Protein AF-A0A7J2I2R8-F1 (afdb_monomer)

Sequence (324 aa):
MRDEDKFKMRKISRTQQALIDYATLTRSLEVNERLKLILFVTGAKPVTYIMLKVFPEEPDEAITFERLLKEAGFIFNKSEPKTFEEISVVKGKEVRWDIKGVWIGYDLFHTKEQRQLFRKYISLSDKGKHVLADRLAGKLYDYPKDCVENFIRFNKNPDLIAKKFSYYEYYKFVHDCDRKFPFTQHQPHSLKCRSTIAMNKRYREAVKRFAPDFYRNFTRKRTYKADIVADVINDVMHEDSLTKENRSIWPVKDGQDIIFITLKPVESKFWLISHLVKKCVDRGTVFPARITMQYDFAVIELGKPKSQVGELFHERKFPLQAEK

Nearest PDB structures (foldseek):
  1ufl-assembly1_A  TM=3.064E-01  e=1.358E+00  Thermus thermophilus HB8
  6eri-assembly1_AS  TM=1.675E-01  e=9.196E-01  Spinacia oleracea
  6n8l-assembly1_P  TM=1.872E-01  e=2.508E+00  Saccharomyces cerevisiae S288C

Foldseek 3Di:
DDDPPPPPQDDADPLLLVLLVCLVPDPQFDLLLSLQSLCCSSCLWAKDKHKGFDFPVRNCPVVVNVVSCVSSVKDKDKDDWDWDWAFPAQDQQETEIDTGGTIMMIIIHPDPVLVVLVVVLVVCVVVVVPLVSLCSVCVSRVNDPQQSVLVVVCVVPVLVVQVVDAQLRSVVQQVLQCVQQVSDDGRGPHSPPPSSNVSSVSSLVSCCPSPVVSSCVQQDKDKDWFKKFWADFDFDWDQDPVPRDTDGSHPDHQWTFTFIWTNDDDVNGIDTATDIGRDDDDGQFMWGWIWIDHRPHIDIDTDDTDDGRPNRDYHYDDPDPPPD

pLDDT: mean 91.11, std 11.91, range [31.42, 98.44]

Mean predicted aligned error: 5.67 Å

Secondary structure (DSSP, 8-state):
---------PPPPHHHHHHHHHHHH-SSS-HHHHHHHHHHHTTSSSEEEEEEEE-TT-TTHHHHHHHHHHHTT-EEEEPPPEEEEEEEEEETTEEEEEEEEEEEEEEEESSHHHHHHHHHHHHHHHTT-HHHHHHHHHHHTT--HHHHHHHHHHHH-THHHHHH--HHHHHHHHHHHHHH-TT--S--S-TT-HHHHHHHHHHHHHHHHH-HHHHHHHH--EEEEEEEEEEEE---EEE-TTT--EEES-SS-SSEEEEEEESS-BTTB--EEEEEESS---TTEEEEEEEEEETTEEEEEE----EE-SS-EEEE-PPP----

Solvent-accessible surface area (backbone atoms only — not comparable to full-atom values): 18143 Å² total; per-residue (Å²): 130,85,79,84,76,77,79,73,75,64,87,74,52,74,46,40,47,52,44,42,52,46,44,72,67,48,83,38,40,52,75,67,36,28,51,49,49,45,34,34,70,62,60,73,30,62,36,49,74,37,56,39,47,33,38,80,93,43,74,58,49,63,57,52,52,54,48,40,38,52,70,48,62,44,45,74,49,76,52,79,74,40,78,40,68,44,66,77,46,57,54,91,40,41,37,33,35,41,72,61,36,33,33,35,41,33,44,41,22,75,46,71,65,56,50,49,52,48,55,51,28,51,55,29,43,78,68,70,38,49,70,62,18,50,55,44,46,24,62,55,50,67,48,52,67,70,29,43,54,47,48,55,53,36,74,77,37,56,58,58,48,50,75,74,30,56,51,42,56,45,54,48,49,54,57,50,41,52,71,73,35,66,68,52,95,70,79,69,78,46,96,79,41,62,63,56,54,52,49,28,50,53,40,48,53,50,39,47,70,79,37,46,68,52,39,54,59,41,68,39,78,46,75,46,81,46,47,29,29,35,60,50,69,67,77,65,65,44,67,37,91,86,78,69,43,75,38,68,52,58,95,60,73,68,29,41,39,30,31,27,35,39,53,56,63,59,95,88,34,57,48,80,42,72,47,79,38,70,58,91,76,61,62,19,34,26,25,46,29,43,39,36,37,38,61,93,50,62,51,76,48,75,54,69,76,75,50,69,40,62,86,64,41,77,48,70,64,72,78,76,75,74,83,126

Structure (mmCIF, N/CA/C/O backbone):
data_AF-A0A7J2I2R8-F1
#
_entry.id   AF-A0A7J2I2R8-F1
#
loop_
_atom_site.group_PDB
_atom_site.id
_atom_site.type_symbol
_atom_site.label_atom_id
_atom_site.label_alt_id
_atom_site.label_comp_id
_atom_site.label_asym_id
_atom_site.label_entity_id
_atom_site.label_seq_id
_atom_site.pdbx_PDB_ins_code
_atom_site.Cartn_x
_atom_site.Cartn_y
_atom_site.Cartn_z
_atom_site.occupancy
_atom_site.B_iso_or_equiv
_atom_site.auth_seq_id
_atom_site.auth_comp_id
_atom_site.auth_asym_id
_atom_site.auth_atom_id
_atom_site.pdbx_PDB_model_num
ATOM 1 N N . MET A 1 1 ? 9.143 -18.436 31.403 1.00 35.88 1 MET A N 1
ATOM 2 C CA . MET A 1 1 ? 8.498 -17.233 30.829 1.00 35.88 1 MET A CA 1
ATOM 3 C C . MET A 1 1 ? 7.626 -17.737 29.682 1.00 35.88 1 MET A C 1
ATOM 5 O O . MET A 1 1 ? 8.214 -18.183 28.712 1.00 35.88 1 MET A O 1
ATOM 9 N N . ARG A 1 2 ? 6.300 -17.954 29.779 1.00 34.25 2 ARG A N 1
ATOM 10 C CA . ARG A 1 2 ? 5.209 -17.094 30.309 1.00 34.25 2 ARG A CA 1
ATOM 11 C C . ARG A 1 2 ? 5.379 -15.675 29.744 1.00 34.25 2 ARG A C 1
ATOM 13 O O . ARG A 1 2 ? 6.361 -15.057 30.126 1.00 34.25 2 ARG A O 1
ATOM 20 N N . ASP A 1 3 ? 4.632 -15.183 28.757 1.00 31.42 3 ASP A N 1
ATOM 21 C CA . ASP A 1 3 ? 3.238 -15.429 28.374 1.00 31.42 3 ASP A CA 1
ATOM 22 C C . ASP A 1 3 ? 3.077 -15.799 26.889 1.00 31.42 3 ASP A C 1
ATOM 24 O O . ASP A 1 3 ? 3.445 -15.046 25.988 1.00 31.42 3 ASP A O 1
ATOM 28 N N . GLU A 1 4 ? 2.466 -16.954 26.619 1.00 33.22 4 GLU A N 1
ATOM 29 C CA . GLU A 1 4 ? 1.687 -17.096 25.393 1.00 33.22 4 GLU A CA 1
ATOM 30 C C . GLU A 1 4 ? 0.448 -16.227 25.583 1.00 33.22 4 GLU A C 1
ATOM 32 O O . GLU A 1 4 ? -0.546 -16.662 26.172 1.00 33.22 4 GLU A O 1
ATOM 37 N N . ASP A 1 5 ? 0.532 -14.977 25.131 1.00 38.69 5 ASP A N 1
ATOM 38 C CA . ASP A 1 5 ? -0.628 -14.116 24.975 1.00 38.69 5 ASP A CA 1
ATOM 39 C C . ASP A 1 5 ? -1.662 -14.880 24.150 1.00 38.69 5 ASP A C 1
ATOM 41 O O . ASP A 1 5 ? -1.601 -14.963 22.918 1.00 38.69 5 ASP A O 1
ATOM 45 N N . LYS A 1 6 ? -2.642 -15.463 24.847 1.00 40.03 6 LYS A N 1
ATOM 46 C CA . LYS A 1 6 ? -3.919 -15.838 24.262 1.00 40.03 6 LYS A CA 1
ATOM 47 C C . LYS A 1 6 ? -4.488 -14.543 23.715 1.00 40.03 6 LYS A C 1
ATOM 49 O O . LYS A 1 6 ? -5.169 -13.813 24.432 1.00 40.03 6 LYS A O 1
ATOM 54 N N . PHE A 1 7 ? -4.202 -14.259 22.448 1.00 47.66 7 PHE A N 1
ATOM 55 C CA . PHE A 1 7 ? -4.871 -13.233 21.673 1.00 47.66 7 PHE A CA 1
ATOM 56 C C . PHE A 1 7 ? -6.355 -13.607 21.633 1.00 47.66 7 PHE A C 1
ATOM 58 O O . PHE A 1 7 ? -6.835 -14.305 20.738 1.00 47.66 7 PHE A O 1
ATOM 65 N N . LYS A 1 8 ? -7.089 -13.214 22.678 1.00 52.78 8 LYS A N 1
ATOM 66 C CA . LYS A 1 8 ? -8.537 -1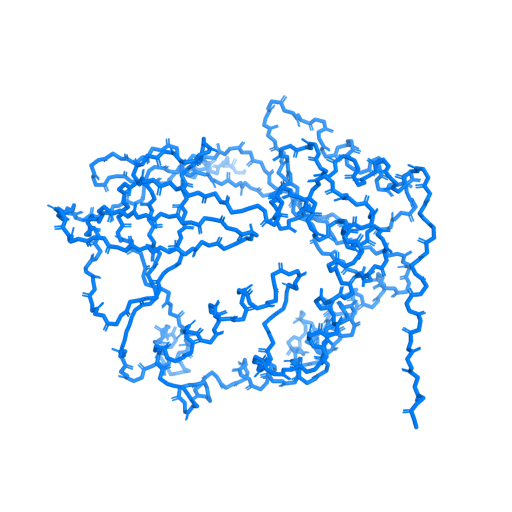3.327 22.749 1.00 52.78 8 LYS A CA 1
ATOM 67 C C . LYS A 1 8 ? -9.074 -12.272 21.797 1.00 52.78 8 LYS A C 1
ATOM 69 O O . LYS A 1 8 ? -9.330 -11.138 22.188 1.00 52.78 8 LYS A O 1
ATOM 74 N N . MET A 1 9 ? -9.196 -12.659 20.529 1.00 64.12 9 MET A N 1
ATOM 75 C CA . MET A 1 9 ? -9.898 -11.878 19.518 1.00 64.12 9 MET A CA 1
ATOM 76 C C . MET A 1 9 ? -11.272 -11.499 20.070 1.00 64.12 9 MET A C 1
ATOM 78 O O . MET A 1 9 ? -12.089 -12.379 20.368 1.00 64.12 9 MET A O 1
ATOM 82 N N . ARG A 1 10 ? -11.482 -10.193 20.259 1.00 68.88 10 ARG A N 1
ATOM 83 C CA . ARG A 1 10 ? -12.730 -9.637 20.784 1.00 68.88 10 ARG A CA 1
ATOM 84 C C . ARG A 1 10 ? -13.880 -10.010 19.849 1.00 68.88 10 ARG A C 1
ATOM 86 O O . ARG A 1 10 ? -13.692 -10.121 18.640 1.00 68.88 10 ARG A O 1
ATOM 93 N N . LYS A 1 11 ? -15.075 -10.221 20.404 1.00 83.00 11 LYS A N 1
ATOM 94 C CA . LYS A 1 11 ? -16.289 -10.224 19.579 1.00 83.00 11 LYS A CA 1
ATOM 95 C C . LYS A 1 11 ? -16.461 -8.812 19.018 1.00 83.00 11 LYS A C 1
ATOM 97 O O . LYS A 1 11 ? -16.318 -7.854 19.775 1.00 83.00 11 LYS A O 1
ATOM 102 N N . ILE A 1 12 ? -16.738 -8.706 17.725 1.00 91.00 12 ILE A N 1
ATOM 103 C CA . ILE A 1 12 ? -17.059 -7.432 17.080 1.00 91.00 12 ILE A CA 1
ATOM 104 C C . ILE A 1 12 ? -18.572 -7.211 17.094 1.00 91.00 12 ILE A C 1
ATOM 106 O O . ILE A 1 12 ? -19.344 -8.175 17.110 1.00 91.00 12 ILE A O 1
ATOM 110 N N . SER A 1 13 ? -18.998 -5.952 17.146 1.00 93.75 13 SER A N 1
ATOM 111 C CA . SER A 1 13 ? -20.415 -5.587 17.081 1.00 93.75 13 SER A CA 1
ATOM 112 C C . SER A 1 13 ? -20.980 -5.796 15.671 1.00 93.75 13 SER A C 1
ATOM 114 O O . SER A 1 13 ? -20.245 -5.924 14.692 1.00 93.75 13 SER A O 1
ATOM 116 N N . ARG A 1 14 ? -22.311 -5.761 15.544 1.00 94.62 14 ARG A N 1
ATOM 117 C CA . ARG A 1 14 ? -22.978 -5.778 14.233 1.00 94.62 14 ARG A CA 1
ATOM 118 C C . ARG A 1 14 ? -22.582 -4.576 13.364 1.00 94.62 14 ARG A C 1
ATOM 120 O O . ARG A 1 14 ? -22.399 -4.740 12.166 1.00 94.62 14 ARG A O 1
ATOM 127 N N . THR A 1 15 ? -22.411 -3.394 13.960 1.00 95.75 15 THR A N 1
ATOM 128 C CA . THR A 1 15 ? -21.977 -2.181 13.240 1.00 95.75 15 THR A CA 1
ATOM 129 C C . THR A 1 15 ? -20.523 -2.275 12.776 1.00 95.75 15 THR A C 1
ATOM 131 O O . THR A 1 15 ? -20.197 -1.854 11.672 1.00 95.75 15 THR A O 1
ATOM 134 N N . GLN A 1 16 ? -19.654 -2.915 13.561 1.00 96.56 16 GLN A N 1
ATOM 135 C CA . GLN A 1 16 ? -18.283 -3.222 13.148 1.00 96.56 16 GLN A CA 1
ATOM 136 C C . GLN A 1 16 ? -18.243 -4.249 12.011 1.00 96.56 16 GLN A C 1
ATOM 138 O O . GLN A 1 16 ? -17.472 -4.078 11.070 1.00 96.56 16 GLN A O 1
ATOM 143 N N . GLN A 1 17 ? -19.093 -5.281 12.055 1.00 96.69 17 GLN A N 1
ATOM 144 C CA . GLN A 1 17 ? -19.213 -6.225 10.942 1.00 96.69 17 GLN A CA 1
ATOM 145 C C . GLN A 1 17 ? -19.688 -5.522 9.663 1.00 96.69 17 GLN A C 1
ATOM 147 O O . GLN A 1 17 ? -19.076 -5.721 8.623 1.00 96.69 17 GLN A O 1
ATOM 152 N N . ALA A 1 18 ? -20.677 -4.626 9.744 1.00 97.38 18 ALA A N 1
ATOM 153 C CA . ALA A 1 18 ? -21.146 -3.862 8.584 1.00 97.38 18 ALA A CA 1
ATOM 154 C C . ALA A 1 18 ? -20.031 -3.027 7.922 1.00 97.38 18 ALA A C 1
ATOM 156 O O . ALA A 1 18 ? -19.976 -2.920 6.699 1.00 97.38 18 ALA A O 1
ATOM 157 N N . LEU A 1 19 ? -19.104 -2.473 8.712 1.00 97.56 19 LEU A N 1
ATOM 158 C CA . LEU A 1 19 ? -17.940 -1.754 8.189 1.00 97.56 19 LEU A CA 1
ATOM 159 C C . LEU A 1 19 ? -16.919 -2.689 7.513 1.00 97.56 19 LEU A C 1
ATOM 161 O O . LEU A 1 19 ? -16.311 -2.310 6.511 1.00 97.56 19 LEU A O 1
ATOM 165 N N . ILE A 1 20 ? -16.736 -3.911 8.029 1.00 97.44 20 ILE A N 1
ATOM 166 C CA . ILE A 1 20 ? -15.939 -4.948 7.353 1.00 97.44 20 ILE A CA 1
ATOM 167 C C . ILE A 1 20 ? -16.605 -5.345 6.035 1.00 97.44 20 ILE A C 1
ATOM 169 O O . ILE A 1 20 ? -15.928 -5.381 5.010 1.00 97.44 20 ILE A O 1
ATOM 173 N N . ASP A 1 21 ? -17.915 -5.582 6.038 1.00 97.00 21 ASP A N 1
ATOM 174 C CA . ASP A 1 21 ? -18.668 -5.969 4.845 1.00 97.00 21 ASP A CA 1
ATOM 175 C C . ASP A 1 21 ? -18.558 -4.877 3.771 1.00 97.00 21 ASP A C 1
ATOM 177 O O . ASP A 1 21 ? -18.177 -5.169 2.634 1.00 97.00 21 ASP A O 1
ATOM 181 N N . TYR A 1 22 ? -18.742 -3.607 4.156 1.00 97.19 22 TYR A N 1
ATOM 182 C CA . TYR A 1 22 ? -18.466 -2.451 3.299 1.00 97.19 22 TYR A CA 1
ATOM 183 C C . TYR A 1 22 ? -17.057 -2.516 2.699 1.00 97.19 22 TYR A C 1
ATOM 185 O O . TYR A 1 22 ? -16.913 -2.444 1.480 1.00 97.19 22 TYR A O 1
ATOM 193 N N . ALA A 1 23 ? -16.023 -2.738 3.520 1.00 96.81 23 ALA A N 1
ATOM 194 C CA . ALA A 1 23 ? -14.641 -2.821 3.049 1.00 96.81 23 ALA A CA 1
ATOM 195 C C . ALA A 1 23 ? -14.433 -3.936 2.010 1.00 96.81 23 ALA A C 1
ATOM 197 O O . ALA A 1 23 ? -13.649 -3.800 1.067 1.00 96.81 23 ALA A O 1
ATOM 198 N N . THR A 1 24 ? -15.136 -5.058 2.160 1.00 94.25 24 THR A N 1
ATOM 199 C CA . THR A 1 24 ? -15.036 -6.178 1.217 1.00 94.25 24 THR A CA 1
ATOM 200 C C . THR A 1 24 ? -15.768 -5.945 -0.103 1.00 94.25 24 THR A C 1
ATOM 202 O O . THR A 1 24 ? -15.372 -6.537 -1.106 1.00 94.25 24 THR A O 1
ATOM 205 N N . LEU A 1 25 ? -16.764 -5.057 -0.139 1.00 93.19 25 LEU A N 1
ATOM 206 C CA . LEU A 1 25 ? -17.631 -4.854 -1.303 1.00 93.19 25 LEU A CA 1
ATOM 207 C C . LEU A 1 25 ? -17.307 -3.587 -2.097 1.00 93.19 25 LEU A C 1
ATOM 209 O O . LEU A 1 25 ? -17.346 -3.621 -3.324 1.00 93.19 25 LEU A O 1
ATOM 213 N N . THR A 1 26 ? -16.950 -2.492 -1.426 1.00 94.50 26 THR A N 1
ATOM 214 C CA . THR A 1 26 ? -16.715 -1.202 -2.091 1.00 94.50 26 THR A CA 1
ATOM 215 C C . THR A 1 26 ? -15.559 -1.267 -3.090 1.00 94.50 26 THR A C 1
ATOM 217 O O . THR A 1 26 ? -14.552 -1.913 -2.818 1.00 94.50 26 THR A O 1
ATOM 220 N N . ARG A 1 27 ? -15.640 -0.568 -4.229 1.00 93.00 27 ARG A N 1
ATOM 221 C CA . ARG A 1 27 ? -14.494 -0.350 -5.140 1.00 93.00 27 ARG A CA 1
ATOM 222 C C . ARG A 1 27 ? -13.580 0.804 -4.703 1.00 93.00 27 ARG A C 1
ATOM 224 O O . ARG A 1 27 ? -12.479 0.943 -5.227 1.00 93.00 27 ARG A O 1
ATOM 231 N N . SER A 1 28 ? -14.012 1.576 -3.715 1.00 95.62 28 SER A N 1
ATOM 232 C CA . SER A 1 28 ? -13.380 2.797 -3.206 1.00 95.62 28 SER A CA 1
ATOM 233 C C . SER A 1 28 ? -12.169 2.544 -2.316 1.00 95.62 28 SER A C 1
ATOM 235 O O . SER A 1 28 ? -11.389 3.452 -2.037 1.00 95.62 28 SER A O 1
ATOM 237 N N . LEU A 1 29 ? -11.984 1.299 -1.875 1.00 96.00 29 LEU A N 1
ATOM 238 C CA . LEU A 1 29 ? -10.804 0.861 -1.140 1.00 96.00 29 LEU A CA 1
ATOM 239 C C . LEU A 1 29 ? -9.968 -0.076 -2.010 1.00 96.00 29 LEU A C 1
ATOM 241 O O . LEU A 1 29 ? -10.427 -1.139 -2.446 1.00 96.00 29 LEU A O 1
ATOM 245 N N . GLU A 1 30 ? -8.707 0.292 -2.216 1.00 92.50 30 GLU A N 1
ATOM 246 C CA . GLU A 1 30 ? -7.713 -0.621 -2.779 1.00 92.50 30 GLU A CA 1
ATOM 247 C C . GLU A 1 30 ? -7.425 -1.769 -1.804 1.00 92.50 30 GLU A C 1
ATOM 249 O O . GLU A 1 30 ? -7.699 -1.682 -0.606 1.00 92.50 30 GLU A O 1
ATOM 254 N N . VAL A 1 31 ? -6.865 -2.868 -2.313 1.00 92.81 31 VAL A N 1
ATOM 255 C CA . VAL A 1 31 ? -6.678 -4.119 -1.554 1.00 92.81 31 VAL A CA 1
ATOM 256 C C . VAL A 1 31 ? -5.976 -3.894 -0.207 1.00 92.81 31 VAL A C 1
ATOM 258 O O . VAL A 1 31 ? -6.425 -4.418 0.816 1.00 92.81 31 VAL A O 1
ATOM 261 N N . ASN A 1 32 ? -4.922 -3.075 -0.182 1.00 93.62 32 ASN A N 1
ATOM 262 C CA . ASN A 1 32 ? -4.186 -2.745 1.039 1.00 93.62 32 ASN A CA 1
ATOM 263 C C . ASN A 1 32 ? -5.032 -1.940 2.043 1.00 93.62 32 ASN A C 1
ATOM 265 O O . ASN A 1 32 ? -5.014 -2.213 3.242 1.00 93.62 32 ASN A O 1
ATOM 269 N N . GLU A 1 33 ? -5.843 -0.996 1.562 1.00 96.44 33 GLU A N 1
ATOM 270 C CA . GLU A 1 33 ? -6.730 -0.183 2.403 1.00 96.44 33 GLU A CA 1
ATOM 271 C C . GLU A 1 33 ? -7.850 -1.031 3.024 1.00 96.44 33 GLU A C 1
ATOM 273 O O . GLU A 1 33 ? -8.162 -0.881 4.208 1.00 96.44 33 GLU A O 1
ATOM 278 N N . ARG A 1 34 ? -8.377 -2.017 2.284 1.00 97.50 34 ARG A N 1
ATOM 279 C CA . ARG A 1 34 ? -9.314 -3.017 2.829 1.00 97.50 34 ARG A CA 1
ATOM 280 C C . ARG A 1 34 ? -8.678 -3.821 3.955 1.00 97.50 34 ARG A C 1
ATOM 282 O O . ARG A 1 34 ? -9.272 -3.961 5.022 1.00 97.50 34 ARG A O 1
ATOM 289 N N . LEU A 1 35 ? -7.460 -4.325 3.734 1.00 97.44 35 LEU A N 1
ATOM 290 C CA . LEU A 1 35 ? -6.712 -5.075 4.742 1.00 97.44 35 LEU A CA 1
ATOM 291 C C . LEU A 1 35 ? -6.500 -4.230 6.006 1.00 97.44 35 LEU A C 1
ATOM 293 O O . LEU A 1 35 ? -6.808 -4.693 7.104 1.00 97.44 35 LEU A O 1
ATOM 297 N N . LYS A 1 36 ? -6.016 -2.990 5.861 1.00 97.25 36 LYS A N 1
ATOM 298 C CA . LYS A 1 36 ? -5.813 -2.058 6.980 1.00 97.25 36 LYS A CA 1
ATOM 299 C C . LYS A 1 36 ? -7.101 -1.825 7.765 1.00 97.25 36 LYS A C 1
ATOM 301 O O . LYS A 1 36 ? -7.073 -1.904 8.993 1.00 97.25 36 LYS A O 1
ATOM 306 N N . LEU A 1 37 ? -8.216 -1.577 7.075 1.00 97.94 37 LEU A N 1
ATOM 307 C CA . LEU A 1 37 ? -9.504 -1.320 7.712 1.00 97.94 37 LEU A CA 1
ATOM 308 C C . LEU A 1 37 ? -10.005 -2.549 8.475 1.00 97.94 37 LEU A C 1
ATOM 310 O O . LEU A 1 37 ? -10.366 -2.427 9.639 1.00 97.94 37 LEU A O 1
ATOM 314 N N . ILE A 1 38 ? -9.947 -3.744 7.880 1.00 97.50 38 ILE A N 1
ATOM 315 C CA . ILE A 1 38 ? -10.322 -4.995 8.560 1.00 97.50 38 ILE A CA 1
ATOM 316 C C . ILE A 1 38 ? -9.461 -5.200 9.819 1.00 97.50 38 ILE A C 1
ATOM 318 O O . ILE A 1 38 ? -9.980 -5.463 10.906 1.00 97.50 38 ILE A O 1
ATOM 322 N N . LEU A 1 39 ? -8.138 -5.048 9.709 1.00 96.81 39 LEU A N 1
ATOM 323 C CA . LEU A 1 39 ? -7.233 -5.196 10.854 1.00 96.81 39 LEU A CA 1
ATOM 324 C C . LEU A 1 39 ? -7.516 -4.179 11.963 1.00 96.81 39 LEU A C 1
ATOM 326 O O . LEU A 1 39 ? -7.452 -4.537 13.139 1.00 96.81 39 LEU A O 1
ATOM 330 N N . PHE A 1 40 ? -7.846 -2.942 11.597 1.00 96.94 40 PHE A N 1
ATOM 331 C CA . PHE A 1 40 ? -8.266 -1.917 12.543 1.00 96.94 40 PHE A CA 1
ATOM 332 C C . PHE A 1 40 ? -9.592 -2.275 13.220 1.00 96.94 40 PHE A C 1
ATOM 334 O O . PHE A 1 40 ? -9.646 -2.368 14.438 1.00 96.94 40 PHE A O 1
ATOM 341 N N . VAL A 1 41 ? -10.649 -2.579 12.464 1.00 97.06 41 VAL A N 1
ATOM 342 C CA . VAL A 1 41 ? -11.984 -2.866 13.024 1.00 97.06 41 VAL A CA 1
ATOM 343 C C . VAL A 1 41 ? -11.960 -4.043 14.003 1.00 97.06 41 VAL A C 1
ATOM 345 O O . VAL A 1 41 ? -12.615 -4.009 15.043 1.00 97.06 41 VAL A O 1
ATOM 348 N N . THR A 1 42 ? -11.158 -5.068 13.710 1.00 94.81 42 THR A N 1
ATOM 349 C CA . THR A 1 42 ? -10.973 -6.241 14.585 1.00 94.81 42 THR A CA 1
ATOM 350 C C . THR A 1 42 ? -10.135 -5.966 15.841 1.00 94.81 42 THR A C 1
ATOM 352 O O . THR A 1 42 ? -10.028 -6.833 16.713 1.00 94.81 42 THR A O 1
ATOM 355 N N . GLY A 1 43 ? -9.518 -4.785 15.947 1.00 93.62 43 GLY A N 1
ATOM 356 C CA . GLY A 1 43 ? -8.582 -4.420 17.009 1.00 93.62 43 GLY A CA 1
ATOM 357 C C . GLY A 1 43 ? -7.230 -5.127 16.910 1.00 93.62 43 GLY A C 1
ATOM 358 O O . GLY A 1 43 ? -6.438 -5.060 17.850 1.00 93.62 43 GLY A O 1
ATOM 359 N N . ALA A 1 44 ? -6.950 -5.826 15.804 1.00 93.38 44 ALA A N 1
ATOM 360 C CA . ALA A 1 44 ? -5.640 -6.420 15.575 1.00 93.38 44 ALA A CA 1
ATOM 361 C C . ALA A 1 44 ? -4.574 -5.329 15.395 1.00 93.38 44 ALA A C 1
ATOM 363 O O . ALA A 1 44 ? -3.481 -5.464 15.943 1.00 93.38 44 ALA A O 1
ATOM 364 N N . LYS A 1 45 ? -4.907 -4.247 14.679 1.00 92.31 45 LYS A N 1
ATOM 365 C CA . LYS A 1 45 ? -4.082 -3.040 14.534 1.00 92.31 45 LYS A CA 1
ATOM 366 C C . LYS A 1 45 ? -4.750 -1.885 15.300 1.00 92.31 45 LYS A C 1
ATOM 368 O O . LYS A 1 45 ? -5.917 -1.616 15.045 1.00 92.31 45 LYS A O 1
ATOM 373 N N . PRO A 1 46 ? -4.058 -1.186 16.216 1.00 92.12 46 PRO A N 1
ATOM 374 C CA . PRO A 1 46 ? -4.713 -0.228 17.116 1.00 92.12 46 PRO A CA 1
ATOM 375 C C . PRO A 1 46 ? -5.097 1.112 16.475 1.00 92.12 46 PRO A C 1
ATOM 377 O O . PRO A 1 46 ? -6.030 1.763 16.935 1.00 92.12 46 PRO A O 1
ATOM 380 N N . VAL A 1 47 ? -4.343 1.554 15.471 1.00 94.88 47 VAL A N 1
ATOM 381 C CA . VAL A 1 47 ? -4.529 2.813 14.735 1.00 94.88 47 VAL A CA 1
ATOM 382 C C . VAL A 1 47 ? -4.148 2.543 13.291 1.00 94.88 47 VAL A C 1
ATOM 384 O O . VAL A 1 47 ? -3.235 1.755 13.032 1.00 94.88 47 VAL A O 1
ATOM 387 N N . THR A 1 48 ? -4.820 3.176 12.337 1.00 96.25 48 THR A N 1
ATOM 388 C CA . THR A 1 48 ? -4.434 3.087 10.928 1.00 96.25 48 THR 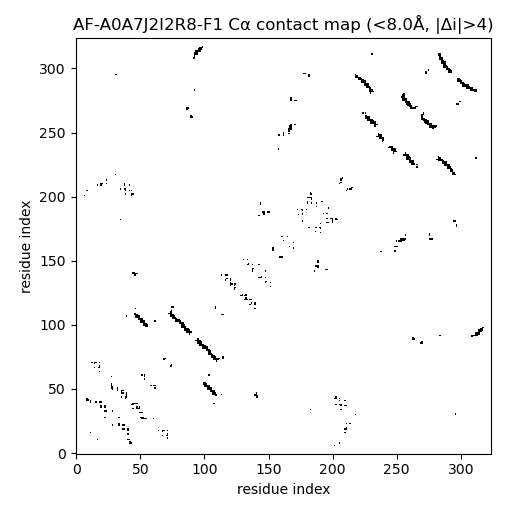A CA 1
ATOM 389 C C . THR A 1 48 ? -4.798 4.354 10.173 1.00 96.25 48 THR A C 1
ATOM 391 O O . THR A 1 48 ? -5.649 5.117 10.614 1.00 96.25 48 THR A O 1
ATOM 394 N N . TYR A 1 49 ? -4.168 4.539 9.021 1.00 96.50 49 TYR A N 1
ATOM 395 C CA . TYR A 1 49 ? -4.575 5.508 8.015 1.00 96.50 49 TYR A CA 1
ATOM 396 C C . TYR A 1 49 ? -5.253 4.763 6.864 1.00 96.50 49 TYR A C 1
ATOM 398 O O . TYR A 1 49 ? -4.720 3.734 6.433 1.00 96.50 49 TYR A O 1
ATOM 406 N N . ILE A 1 50 ? -6.410 5.252 6.417 1.00 97.75 50 ILE A N 1
ATOM 407 C CA . ILE A 1 50 ? -7.175 4.717 5.285 1.00 97.75 50 ILE A CA 1
ATOM 408 C C . ILE A 1 50 ? -7.270 5.764 4.180 1.00 97.75 50 ILE A C 1
ATOM 410 O O . ILE A 1 50 ? -7.665 6.898 4.443 1.00 97.75 50 ILE A O 1
ATOM 414 N N . MET A 1 51 ? -6.965 5.371 2.944 1.00 97.38 51 MET A N 1
ATOM 415 C CA . MET A 1 51 ? -7.268 6.169 1.751 1.00 97.38 51 MET A CA 1
ATOM 416 C C . MET A 1 51 ? -8.550 5.667 1.092 1.00 97.38 51 MET A C 1
ATOM 418 O O . MET A 1 51 ? -8.595 4.542 0.597 1.00 97.38 51 MET A O 1
ATOM 422 N N . LEU A 1 52 ? -9.577 6.513 1.061 1.00 97.88 52 LEU A N 1
ATOM 423 C CA . LEU A 1 52 ? -10.834 6.241 0.370 1.00 97.88 52 LEU A CA 1
ATOM 424 C C . LEU A 1 52 ? -10.851 6.974 -0.973 1.00 97.88 52 LEU A C 1
ATOM 426 O O . LEU A 1 52 ? -10.768 8.199 -0.986 1.00 97.88 52 LEU A O 1
ATOM 430 N N . LYS A 1 53 ? -10.986 6.249 -2.085 1.00 96.94 53 LYS A N 1
ATOM 431 C CA . LYS A 1 53 ? -11.257 6.826 -3.408 1.00 96.94 53 LYS A CA 1
ATOM 432 C C . LYS A 1 53 ? -12.734 7.194 -3.513 1.00 96.94 53 LYS A C 1
ATOM 434 O O . LYS A 1 53 ? -13.590 6.371 -3.241 1.00 96.94 53 LYS A O 1
ATOM 439 N N . VAL A 1 54 ? -13.029 8.407 -3.943 1.00 96.62 54 VAL A N 1
ATOM 440 C CA . VAL A 1 54 ? -14.375 8.879 -4.256 1.00 96.62 54 VAL A CA 1
ATOM 441 C C . VAL A 1 54 ? -14.409 9.147 -5.749 1.00 96.62 54 VAL A C 1
ATOM 443 O O . VAL A 1 54 ? -13.710 10.032 -6.258 1.00 96.62 54 VAL A O 1
ATOM 446 N N . PHE A 1 55 ? -15.189 8.330 -6.443 1.00 95.06 55 PHE A N 1
ATOM 447 C CA . PHE A 1 55 ? -15.406 8.455 -7.874 1.00 95.06 55 PHE A CA 1
ATOM 448 C C . PHE A 1 55 ? -16.544 9.451 -8.140 1.00 95.06 55 PHE A C 1
ATOM 450 O O . PHE A 1 55 ? -17.487 9.506 -7.347 1.00 95.06 55 PHE A O 1
ATOM 457 N N . PRO A 1 56 ? -16.504 10.220 -9.242 1.00 93.25 56 PRO A N 1
ATOM 458 C CA . PRO A 1 56 ? -17.582 11.142 -9.602 1.00 93.25 56 PRO A CA 1
ATOM 459 C C . PRO A 1 56 ? -18.959 10.475 -9.706 1.00 93.25 56 PRO A C 1
ATOM 461 O O . PRO A 1 56 ? -19.967 11.125 -9.446 1.00 93.25 56 PRO A O 1
ATOM 464 N N . GLU A 1 57 ? -19.013 9.187 -10.059 1.00 93.56 57 GLU A N 1
ATOM 465 C CA . GLU A 1 57 ? -20.266 8.435 -10.183 1.00 93.56 57 GLU A CA 1
ATOM 466 C C . GLU A 1 57 ? -20.835 7.967 -8.829 1.00 93.56 57 GLU A C 1
ATOM 468 O O . GLU A 1 57 ? -21.975 7.515 -8.770 1.00 93.56 57 GLU A O 1
ATOM 473 N N . GLU A 1 58 ? -20.062 8.071 -7.743 1.00 92.25 58 GLU A N 1
ATOM 474 C CA . GLU A 1 58 ? -20.436 7.652 -6.383 1.00 92.25 58 GLU A CA 1
ATOM 475 C C . GLU A 1 58 ? -20.087 8.758 -5.360 1.00 92.25 58 GLU A C 1
ATOM 477 O O . GLU A 1 58 ? -19.262 8.554 -4.462 1.00 92.25 58 GLU A O 1
ATOM 482 N N . PRO A 1 59 ? -20.690 9.958 -5.469 1.00 89.44 59 PRO A N 1
ATOM 483 C CA . PRO A 1 59 ? -20.309 11.112 -4.647 1.00 89.44 59 PRO A CA 1
ATOM 484 C C . PRO A 1 59 ? -20.590 10.911 -3.147 1.00 89.44 59 PRO A C 1
ATOM 486 O O . PRO A 1 59 ? -19.901 11.487 -2.302 1.00 89.44 59 PRO A O 1
ATOM 489 N N . ASP A 1 60 ? -21.556 10.055 -2.807 1.00 94.12 60 ASP A N 1
ATOM 490 C CA . ASP A 1 60 ? -21.977 9.782 -1.428 1.00 94.12 60 ASP A CA 1
ATOM 491 C C . ASP A 1 60 ? -21.089 8.761 -0.701 1.00 94.12 60 ASP A C 1
ATOM 493 O O . ASP A 1 60 ? -21.326 8.437 0.470 1.00 94.12 60 ASP A O 1
ATOM 497 N N . GLU A 1 61 ? -20.048 8.247 -1.357 1.00 95.69 61 GLU A N 1
ATOM 498 C CA . GLU A 1 61 ? -19.196 7.201 -0.795 1.00 95.69 61 GLU A CA 1
ATOM 499 C C . GLU A 1 61 ? -18.518 7.644 0.510 1.00 95.69 61 GLU A C 1
ATOM 501 O O . GLU A 1 61 ? -18.513 6.921 1.510 1.00 95.69 61 GLU A O 1
ATOM 506 N N . ALA A 1 62 ? -18.008 8.878 0.541 1.00 96.50 62 ALA A N 1
ATOM 507 C CA . ALA A 1 62 ? -17.400 9.445 1.740 1.00 96.50 62 ALA A CA 1
ATOM 508 C C . ALA A 1 62 ? -18.407 9.562 2.894 1.00 96.50 62 ALA A C 1
ATOM 510 O O . ALA A 1 62 ? -18.078 9.259 4.041 1.00 96.50 62 ALA A O 1
ATOM 511 N N . ILE A 1 63 ? -19.650 9.953 2.593 1.00 97.06 63 ILE A N 1
ATOM 512 C CA . ILE A 1 63 ? -20.724 10.085 3.587 1.00 97.06 63 ILE A CA 1
ATOM 513 C C . ILE A 1 63 ? -21.073 8.709 4.158 1.00 97.06 63 ILE A C 1
ATOM 515 O O . ILE A 1 63 ? -21.175 8.549 5.378 1.00 97.06 63 ILE A O 1
ATOM 519 N N . THR A 1 64 ? -21.203 7.705 3.290 1.00 97.50 64 THR A N 1
ATOM 520 C CA . THR A 1 64 ? -21.488 6.322 3.684 1.00 97.50 64 THR A CA 1
ATOM 521 C C . THR A 1 64 ? -20.388 5.769 4.583 1.00 97.50 64 THR A C 1
ATOM 523 O O . THR A 1 64 ? -20.683 5.233 5.656 1.00 97.50 64 THR A O 1
ATOM 526 N N . PHE A 1 65 ? -19.123 5.959 4.203 1.00 98.19 65 PHE A N 1
ATOM 527 C CA . PHE A 1 65 ? -17.980 5.518 4.996 1.00 98.19 65 PHE A CA 1
ATOM 528 C C . PHE A 1 65 ? -17.925 6.199 6.369 1.00 98.19 65 PHE A C 1
ATOM 530 O O . PHE A 1 65 ? -17.802 5.532 7.398 1.00 98.19 65 PHE A O 1
ATOM 537 N N . GLU A 1 66 ? -18.079 7.525 6.409 1.00 98.38 66 GLU A N 1
ATOM 538 C CA . GLU A 1 66 ? -18.071 8.302 7.651 1.00 98.38 66 GLU A CA 1
ATOM 539 C C . GLU A 1 66 ? -19.226 7.925 8.585 1.00 98.38 66 GLU A C 1
ATOM 541 O O . GLU A 1 66 ? -19.040 7.877 9.805 1.00 98.38 66 GLU A O 1
ATOM 546 N N . ARG A 1 67 ? -20.413 7.632 8.038 1.00 98.38 67 ARG A N 1
ATOM 547 C CA . ARG A 1 67 ? -21.554 7.137 8.816 1.00 98.38 67 ARG A CA 1
ATOM 548 C C . ARG A 1 67 ? -21.232 5.789 9.458 1.00 98.38 67 ARG A C 1
ATOM 550 O O . ARG A 1 67 ? -21.387 5.660 10.670 1.00 98.38 67 ARG A O 1
ATOM 557 N N . LEU A 1 68 ? -20.726 4.826 8.684 1.00 98.31 68 LEU A N 1
ATOM 558 C CA . LEU A 1 68 ? -20.370 3.498 9.197 1.00 98.31 68 LEU A CA 1
ATOM 559 C C . LEU A 1 68 ? -19.282 3.572 10.280 1.00 98.31 68 LEU A C 1
ATOM 561 O O . LEU A 1 68 ? -19.367 2.872 11.289 1.00 98.31 68 LEU A O 1
ATOM 565 N N . LEU A 1 69 ? -18.288 4.456 10.124 1.00 98.31 69 LEU A N 1
ATOM 566 C CA . LEU A 1 69 ? -17.274 4.703 11.157 1.00 98.31 69 LEU A CA 1
ATOM 567 C C . LEU A 1 69 ? -17.894 5.226 12.462 1.00 98.31 69 LEU A C 1
ATOM 569 O O . LEU A 1 69 ? -17.550 4.733 13.540 1.00 98.31 69 LEU A O 1
ATOM 573 N N . LYS A 1 70 ? -18.818 6.195 12.375 1.00 98.25 70 LYS A N 1
ATOM 574 C CA . LYS A 1 70 ? -19.520 6.764 13.541 1.00 98.25 70 LYS A CA 1
ATOM 575 C C . LYS A 1 70 ? -20.407 5.726 14.229 1.00 98.25 70 LYS A C 1
ATOM 577 O O . LYS A 1 70 ? -20.345 5.597 15.448 1.00 98.25 70 LYS A O 1
ATOM 582 N N . GLU A 1 71 ? -21.182 4.956 13.468 1.00 97.75 71 GLU A N 1
ATOM 583 C CA . GLU A 1 71 ? -22.047 3.881 13.981 1.00 97.75 71 GLU A CA 1
ATOM 584 C C . GLU A 1 71 ? -21.250 2.743 14.640 1.00 97.75 71 GLU A C 1
ATOM 586 O O . GLU A 1 71 ? -21.699 2.125 15.609 1.00 97.75 71 GLU A O 1
ATOM 591 N N . ALA A 1 72 ? -20.041 2.469 14.146 1.00 96.81 72 ALA A N 1
ATOM 592 C CA . ALA A 1 72 ? -19.106 1.530 14.762 1.00 96.81 72 ALA A CA 1
ATOM 593 C C . ALA A 1 72 ? -18.364 2.110 15.986 1.00 96.81 72 ALA A C 1
ATOM 595 O O . ALA A 1 72 ? -17.617 1.385 16.647 1.00 96.81 72 ALA A O 1
ATOM 596 N N . GLY A 1 73 ? -18.581 3.390 16.312 1.00 96.38 73 GLY A N 1
ATOM 597 C CA . GLY A 1 73 ? -18.003 4.068 17.472 1.00 96.38 73 GLY A CA 1
ATOM 598 C C . GLY A 1 73 ? -16.536 4.469 17.307 1.00 96.38 73 GLY A C 1
ATOM 599 O O . GLY A 1 73 ? -15.855 4.701 18.307 1.00 96.38 73 GLY A O 1
ATOM 600 N N . PHE A 1 74 ? -16.023 4.537 16.076 1.00 97.69 74 PHE A N 1
ATOM 601 C CA . PHE A 1 74 ? -14.635 4.913 15.821 1.00 97.69 74 PHE A CA 1
ATOM 602 C C . PHE A 1 74 ? -14.458 6.426 15.721 1.00 97.69 74 PHE A C 1
ATOM 604 O O . PHE A 1 74 ? -15.318 7.164 15.243 1.00 97.69 74 PHE A O 1
ATOM 611 N N . ILE A 1 75 ? -13.296 6.890 16.172 1.00 97.69 75 ILE A N 1
ATOM 612 C CA . ILE A 1 75 ? -12.906 8.295 16.107 1.00 97.69 75 ILE A CA 1
ATOM 613 C C . ILE A 1 75 ? -11.988 8.456 14.902 1.00 97.69 75 ILE A C 1
ATOM 615 O O . ILE A 1 75 ? -11.090 7.640 14.710 1.00 97.69 75 ILE A O 1
ATOM 619 N N . PHE A 1 76 ? -12.159 9.523 14.124 1.00 98.06 76 PHE A N 1
ATOM 620 C CA . PHE A 1 76 ? -11.290 9.777 12.981 1.00 98.06 76 PHE A CA 1
ATOM 621 C C . PHE A 1 76 ? -10.942 11.254 12.788 1.00 98.06 76 PHE A C 1
ATOM 623 O O . PHE A 1 76 ? -11.656 12.149 13.252 1.00 98.06 76 PHE A O 1
ATOM 630 N N . ASN A 1 77 ? -9.818 11.499 12.114 1.00 97.12 77 ASN A N 1
ATOM 631 C CA . ASN A 1 77 ? -9.507 12.778 11.476 1.00 97.12 77 ASN A CA 1
ATOM 632 C C . ASN A 1 77 ? -9.570 12.583 9.962 1.00 97.12 77 ASN A C 1
ATOM 634 O O . ASN A 1 77 ? -9.127 11.549 9.469 1.00 97.12 77 ASN A O 1
ATOM 638 N N . LYS A 1 78 ? -10.096 13.576 9.246 1.00 96.56 78 LYS A N 1
ATOM 639 C CA . LYS A 1 78 ? -10.218 13.567 7.789 1.00 96.56 78 LYS A CA 1
ATOM 640 C C . LYS A 1 78 ? -9.238 14.566 7.179 1.00 96.56 78 LYS A C 1
ATOM 642 O O . LYS A 1 78 ? -9.105 15.667 7.712 1.00 96.56 78 LYS A O 1
ATOM 647 N N . SER A 1 79 ? -8.565 14.189 6.096 1.00 95.56 79 SER A N 1
ATOM 648 C CA . SER A 1 79 ? -7.738 15.099 5.303 1.00 95.56 79 SER A CA 1
ATOM 649 C C . SER A 1 79 ? -8.576 15.891 4.301 1.00 95.56 79 SER A C 1
ATOM 651 O O . SER A 1 79 ? -9.688 15.498 3.951 1.00 95.56 79 SER A O 1
ATOM 653 N N . GLU A 1 80 ? -7.992 16.953 3.751 1.00 95.31 80 GLU A N 1
ATOM 654 C CA . GLU A 1 80 ? -8.516 17.549 2.522 1.00 95.31 80 GLU A CA 1
ATOM 655 C C . GLU A 1 80 ? -8.522 16.512 1.382 1.00 95.31 80 GLU A C 1
ATOM 657 O O . GLU A 1 80 ? -7.587 15.695 1.307 1.00 95.31 80 GLU A O 1
ATOM 662 N N . PRO A 1 81 ? -9.546 16.517 0.508 1.00 94.44 81 PRO A N 1
ATOM 663 C CA . PRO A 1 81 ? -9.562 15.689 -0.689 1.00 94.44 81 PRO A CA 1
ATOM 664 C C . PRO A 1 81 ? -8.410 16.054 -1.628 1.00 94.44 81 PRO A C 1
ATOM 666 O O . PRO A 1 81 ? -8.093 17.229 -1.817 1.00 94.44 81 PRO A O 1
ATOM 669 N N . LYS A 1 82 ? -7.801 15.051 -2.262 1.00 93.94 82 LYS A N 1
ATOM 670 C CA . LYS A 1 82 ? -6.779 15.253 -3.299 1.00 93.94 82 LYS A CA 1
ATOM 671 C C . LYS A 1 82 ? -7.105 14.411 -4.516 1.00 93.94 82 LYS A C 1
ATOM 673 O O . LYS A 1 82 ? -7.597 13.301 -4.373 1.00 93.94 82 LYS A O 1
ATOM 678 N N . THR A 1 83 ? -6.835 14.907 -5.715 1.00 93.50 83 THR A N 1
ATOM 679 C CA . THR A 1 83 ? -7.080 14.133 -6.936 1.00 93.50 83 THR A CA 1
ATOM 680 C C . THR A 1 83 ? -6.212 12.872 -6.973 1.00 93.50 83 THR A C 1
ATOM 682 O O . THR A 1 83 ? -5.087 12.858 -6.465 1.00 93.50 83 THR A O 1
ATOM 685 N N . PHE A 1 84 ? -6.735 11.795 -7.563 1.00 92.19 84 PHE A N 1
ATOM 686 C CA . PHE A 1 84 ? -5.911 10.664 -7.992 1.00 92.19 84 PHE A CA 1
ATOM 687 C C . PHE A 1 84 ? -6.052 10.426 -9.487 1.00 92.19 84 PHE A C 1
ATOM 689 O O . PHE A 1 84 ? -7.102 10.659 -10.092 1.00 92.19 84 PHE A O 1
ATOM 696 N N . GLU A 1 85 ? -4.965 9.921 -10.050 1.00 92.44 85 GLU A N 1
ATOM 697 C CA . GLU A 1 85 ? -4.846 9.561 -11.450 1.00 92.44 85 GLU A CA 1
ATOM 698 C C . GLU A 1 85 ? -4.711 8.044 -11.572 1.00 92.44 85 GLU A C 1
ATOM 700 O O . GLU A 1 85 ? -4.113 7.385 -10.717 1.00 92.44 85 GLU A O 1
ATOM 705 N N . GLU A 1 86 ? -5.228 7.494 -12.662 1.00 93.25 86 GLU A N 1
ATOM 706 C CA . GLU A 1 86 ? -4.957 6.117 -13.069 1.00 93.25 86 GLU A CA 1
ATOM 707 C C . GLU A 1 86 ? -4.541 6.098 -14.537 1.00 93.25 86 GLU A C 1
ATOM 709 O O . GLU A 1 86 ? -4.986 6.931 -15.333 1.00 93.25 86 GLU A O 1
ATOM 714 N N . ILE A 1 87 ? -3.703 5.128 -14.904 1.00 93.81 87 ILE A N 1
ATOM 715 C CA . ILE A 1 87 ? -3.366 4.891 -16.307 1.00 93.81 87 ILE A CA 1
ATOM 716 C C . ILE A 1 87 ? -4.642 4.458 -17.028 1.00 93.81 87 ILE A C 1
ATOM 718 O O . ILE A 1 87 ? -5.273 3.470 -16.647 1.00 93.81 87 ILE A O 1
ATOM 722 N N . SER A 1 88 ? -5.014 5.187 -18.074 1.00 92.81 88 SER A N 1
ATOM 723 C CA . SER A 1 88 ? -6.189 4.889 -18.893 1.00 92.81 88 SER A CA 1
ATOM 724 C C . SER A 1 88 ? -5.832 4.263 -20.233 1.00 92.81 88 SER A C 1
ATOM 726 O O . SER A 1 88 ? -6.634 3.512 -20.791 1.00 92.81 88 SER A O 1
ATOM 728 N N . VAL A 1 89 ? -4.635 4.550 -20.749 1.00 92.31 89 VAL A N 1
ATOM 729 C CA . VAL A 1 89 ? -4.157 4.058 -22.042 1.00 92.31 89 VAL A CA 1
ATOM 730 C C . VAL A 1 89 ? -2.652 3.819 -21.985 1.00 92.31 89 VAL A C 1
ATOM 732 O O . VAL A 1 89 ? -1.897 4.648 -21.480 1.00 92.31 89 VAL A O 1
ATOM 735 N N . VAL A 1 90 ? -2.218 2.708 -22.581 1.00 90.75 90 VAL A N 1
ATOM 736 C CA . VAL A 1 90 ? -0.822 2.470 -22.963 1.00 90.75 90 VAL A CA 1
ATOM 737 C C . VAL A 1 90 ? -0.807 2.157 -24.459 1.00 90.75 90 VAL A C 1
ATOM 739 O O . VAL A 1 90 ? -1.308 1.112 -24.878 1.00 90.75 90 VAL A O 1
ATOM 742 N N . LYS A 1 91 ? -0.304 3.081 -25.288 1.00 85.69 91 LYS A N 1
ATOM 743 C CA . LYS A 1 91 ? -0.323 2.948 -26.756 1.00 85.69 91 LYS A CA 1
ATOM 744 C C . LYS A 1 91 ? 0.974 3.456 -27.373 1.00 85.69 91 LYS A C 1
ATOM 746 O O . LYS A 1 91 ? 1.310 4.630 -27.267 1.00 85.69 91 LYS A O 1
ATOM 751 N N . GLY A 1 92 ? 1.678 2.582 -28.095 1.00 81.94 92 GLY A N 1
ATOM 752 C CA . GLY A 1 92 ? 2.987 2.928 -28.648 1.00 81.94 92 GLY A CA 1
ATOM 753 C C . GLY A 1 92 ? 3.925 3.374 -27.525 1.00 81.94 92 GLY A C 1
ATOM 754 O O . GLY A 1 92 ? 4.119 2.621 -26.577 1.00 81.94 92 GLY A O 1
ATOM 755 N N . LYS A 1 93 ? 4.450 4.601 -27.626 1.00 84.19 93 LYS A N 1
ATOM 756 C CA . LYS A 1 93 ? 5.346 5.237 -26.641 1.00 84.19 93 LYS A CA 1
ATOM 757 C C . LYS A 1 93 ? 4.645 6.063 -25.553 1.00 84.19 93 LYS A C 1
ATOM 759 O O . LYS A 1 93 ? 5.320 6.682 -24.739 1.00 84.19 93 LYS A O 1
ATOM 764 N N . GLU A 1 94 ? 3.318 6.094 -25.547 1.00 90.69 94 GLU A N 1
ATOM 765 C CA . GLU A 1 94 ? 2.527 6.959 -24.672 1.00 90.69 94 GLU A CA 1
ATOM 766 C C . GLU A 1 94 ? 1.869 6.162 -23.541 1.00 90.69 94 GLU A C 1
ATOM 768 O O . GLU A 1 94 ? 1.174 5.166 -23.783 1.00 90.69 94 GLU A O 1
ATOM 773 N N . VAL A 1 95 ? 2.060 6.637 -22.307 1.00 93.25 95 VAL A N 1
ATOM 774 C CA . VAL A 1 95 ? 1.334 6.200 -21.107 1.00 93.25 95 VAL A CA 1
ATOM 775 C C . VAL A 1 95 ? 0.475 7.367 -20.632 1.00 93.25 95 VAL A C 1
ATOM 777 O O . VAL A 1 95 ? 0.997 8.336 -20.077 1.00 93.25 95 VAL A O 1
ATOM 780 N N . ARG A 1 96 ? -0.841 7.287 -20.842 1.00 94.38 96 ARG A N 1
ATOM 781 C CA . ARG A 1 96 ? -1.772 8.357 -20.467 1.00 94.38 96 ARG A CA 1
ATOM 782 C C . ARG A 1 96 ? -2.371 8.118 -19.091 1.00 94.38 96 ARG A C 1
ATOM 784 O O . ARG A 1 96 ? -2.900 7.039 -18.817 1.00 94.38 96 ARG A O 1
ATOM 791 N N . TRP A 1 97 ? -2.326 9.156 -18.267 1.00 94.44 97 TRP A N 1
ATOM 792 C CA . TRP A 1 97 ? -2.913 9.215 -16.937 1.00 94.44 97 TRP A CA 1
ATOM 793 C C . TRP A 1 97 ? -4.099 10.172 -16.945 1.00 94.44 97 TRP A C 1
ATOM 795 O O . TRP A 1 97 ? -3.963 11.329 -17.343 1.00 94.44 97 TRP A O 1
ATOM 805 N N . ASP A 1 98 ? -5.247 9.693 -16.472 1.00 93.56 98 ASP A N 1
ATOM 806 C CA . ASP A 1 98 ? -6.446 10.514 -16.321 1.00 93.56 98 ASP A CA 1
ATOM 807 C C . ASP A 1 98 ? -6.825 10.628 -14.847 1.00 93.56 98 ASP A C 1
ATOM 809 O O . ASP A 1 98 ? -6.761 9.647 -14.100 1.00 93.56 98 ASP A O 1
ATOM 813 N N . ILE A 1 99 ? -7.302 11.809 -14.452 1.00 93.62 99 ILE A N 1
ATOM 814 C CA . ILE A 1 99 ? -7.936 12.020 -13.150 1.00 93.62 99 ILE A CA 1
ATOM 815 C C . ILE A 1 99 ? -9.204 11.164 -13.088 1.00 93.62 99 ILE A C 1
ATOM 817 O O . ILE A 1 99 ? -10.088 11.291 -13.936 1.00 93.62 99 ILE A O 1
ATOM 821 N N . LYS A 1 100 ? -9.296 10.291 -12.082 1.00 93.25 100 LYS A N 1
ATOM 822 C CA . LYS A 1 100 ? -10.448 9.390 -11.884 1.00 93.25 100 LYS A CA 1
ATOM 823 C C . LYS A 1 100 ? -11.365 9.805 -10.738 1.00 93.25 100 LYS A C 1
ATOM 825 O O . LYS A 1 100 ? -12.438 9.236 -10.588 1.00 93.25 100 LYS A O 1
ATOM 830 N N . GLY A 1 101 ? -10.953 10.784 -9.941 1.00 94.44 101 GLY A N 1
ATOM 831 C CA . GLY A 1 101 ? -11.707 11.272 -8.795 1.00 94.44 101 GLY A CA 1
ATOM 832 C C . GLY A 1 101 ? -10.786 11.878 -7.748 1.00 94.44 101 GLY A C 1
ATOM 833 O O . GLY A 1 101 ? -9.679 12.334 -8.058 1.00 94.44 101 GLY A O 1
ATOM 834 N N . VAL A 1 102 ? -11.236 11.854 -6.497 1.00 95.56 102 VAL A N 1
ATOM 835 C CA . VAL A 1 102 ? -10.455 12.312 -5.343 1.00 95.56 102 VAL A CA 1
ATOM 836 C C . VAL A 1 102 ? -10.251 11.183 -4.351 1.00 95.56 102 VAL A C 1
ATOM 838 O O . VAL A 1 102 ? -11.105 10.322 -4.200 1.00 95.56 102 VAL A O 1
ATOM 841 N N . TRP A 1 103 ? -9.122 11.164 -3.660 1.00 95.38 103 TRP A N 1
ATOM 842 C CA . TRP A 1 103 ? -8.946 10.364 -2.464 1.00 95.38 103 TRP A CA 1
ATOM 843 C C . TRP A 1 103 ? -9.069 11.249 -1.229 1.00 95.38 103 TRP A C 1
ATOM 845 O O . TRP A 1 103 ? -8.653 12.410 -1.226 1.00 95.38 103 TRP A O 1
ATOM 855 N N . ILE A 1 104 ? -9.637 10.682 -0.172 1.00 97.56 104 ILE A N 1
ATOM 856 C CA . ILE A 1 104 ? -9.757 11.302 1.143 1.00 97.56 104 ILE A CA 1
ATOM 857 C C . ILE A 1 104 ? -9.036 10.407 2.149 1.00 97.56 104 ILE A C 1
ATOM 859 O O . ILE A 1 104 ? -9.268 9.197 2.204 1.00 97.56 104 ILE A O 1
ATOM 863 N N . GLY A 1 105 ? -8.131 11.002 2.920 1.00 97.94 105 GLY A N 1
ATOM 864 C CA . GLY A 1 105 ? -7.378 10.330 3.968 1.00 97.94 105 GLY A CA 1
ATOM 865 C C . GLY A 1 105 ? -8.117 10.341 5.301 1.00 97.94 105 GLY A C 1
ATOM 866 O O . GLY A 1 105 ? -8.639 11.376 5.714 1.00 97.94 105 GLY A O 1
ATOM 867 N N . TYR A 1 106 ? -8.116 9.206 5.995 1.00 98.44 106 TYR A N 1
ATOM 868 C CA . TYR A 1 106 ? -8.736 9.047 7.306 1.00 98.44 106 TYR A CA 1
ATOM 869 C C . TYR A 1 106 ? -7.761 8.419 8.303 1.00 98.44 106 TYR A C 1
ATOM 871 O O . TYR A 1 106 ? -7.440 7.235 8.196 1.00 98.44 106 TYR A O 1
ATOM 879 N N . ASP A 1 107 ? -7.336 9.179 9.312 1.00 98.06 107 ASP A N 1
ATOM 880 C CA . ASP A 1 107 ? -6.646 8.619 10.478 1.00 98.06 107 ASP A CA 1
ATOM 881 C C . ASP A 1 107 ? -7.687 8.062 11.450 1.00 98.06 107 ASP A C 1
ATOM 883 O O . ASP A 1 107 ? -8.512 8.822 11.961 1.00 98.06 107 ASP A O 1
ATOM 887 N N . LEU A 1 108 ? -7.658 6.755 11.708 1.00 98.25 108 LEU A N 1
ATOM 888 C CA . LEU A 1 108 ? -8.649 6.037 12.507 1.00 98.25 108 LEU A CA 1
ATOM 889 C C . LEU A 1 108 ? -8.105 5.651 13.886 1.00 98.25 108 LEU A C 1
ATOM 891 O O . LEU A 1 108 ? -7.012 5.094 14.005 1.00 98.25 108 LEU A O 1
ATOM 895 N N . PHE A 1 109 ? -8.908 5.879 14.926 1.00 97.81 109 PHE A N 1
ATOM 896 C CA . PHE A 1 109 ? -8.566 5.622 16.325 1.00 97.81 109 PHE A CA 1
ATOM 897 C C . PHE A 1 109 ? -9.698 4.884 17.046 1.00 97.81 109 PHE A C 1
ATOM 899 O O . PHE A 1 109 ? -10.879 5.199 16.875 1.00 97.81 109 PHE A O 1
ATOM 906 N N . HIS A 1 110 ? -9.339 3.943 17.918 1.00 95.31 110 HIS A N 1
ATOM 907 C CA . HIS A 1 110 ? -10.286 3.318 18.840 1.00 95.31 110 HIS A CA 1
ATOM 908 C C . HIS A 1 110 ? -10.598 4.204 20.044 1.00 95.31 110 HIS A C 1
ATOM 910 O O . HIS A 1 110 ? -11.688 4.103 20.603 1.00 95.31 110 HIS A O 1
ATOM 916 N N . THR A 1 111 ? -9.649 5.040 20.478 1.00 95.62 111 THR A N 1
ATOM 917 C CA . THR A 1 111 ? -9.799 5.831 21.707 1.00 95.62 111 THR A CA 1
ATOM 918 C C . THR A 1 111 ? -9.326 7.276 21.559 1.00 95.62 111 THR A C 1
ATOM 920 O O . THR A 1 111 ? -8.573 7.636 20.647 1.00 95.62 111 THR A O 1
ATOM 923 N N . LYS A 1 112 ? -9.773 8.140 22.481 1.00 96.44 112 LYS A N 1
ATOM 924 C CA . LYS A 1 112 ? -9.376 9.555 22.511 1.00 96.44 112 LYS A CA 1
ATOM 925 C C . LYS A 1 112 ? -7.886 9.710 22.826 1.00 96.44 112 LYS A C 1
ATOM 927 O O . LYS A 1 112 ? -7.243 10.599 22.273 1.00 96.44 112 LYS A O 1
ATOM 932 N N . GLU A 1 113 ? -7.328 8.825 23.647 1.00 95.38 113 GLU A N 1
ATOM 933 C CA . GLU A 1 113 ? -5.912 8.811 24.032 1.00 95.38 113 GLU A CA 1
ATOM 934 C C . GLU A 1 113 ? -5.023 8.540 22.813 1.00 95.38 113 GLU A C 1
ATOM 936 O O . GLU A 1 113 ? -4.036 9.241 22.596 1.00 95.38 113 GLU A O 1
ATOM 941 N N . GLN A 1 114 ? -5.406 7.587 21.956 1.00 95.94 114 GLN A N 1
ATOM 942 C CA . GLN A 1 114 ? -4.694 7.321 20.701 1.00 95.94 114 GLN A CA 1
ATOM 943 C C . GLN A 1 114 ? -4.697 8.547 19.780 1.00 95.94 114 GLN A C 1
ATOM 945 O O . GLN A 1 114 ? -3.652 8.928 19.252 1.00 95.94 114 GLN A O 1
ATOM 950 N N . ARG A 1 115 ? -5.843 9.227 19.643 1.00 97.06 115 ARG A N 1
ATOM 951 C CA . ARG A 1 115 ? -5.942 10.470 18.860 1.00 97.06 115 ARG A CA 1
ATOM 952 C C . ARG A 1 115 ? -5.070 11.591 19.434 1.00 97.06 115 ARG A C 1
ATOM 954 O O . ARG A 1 115 ? -4.474 12.358 18.678 1.00 97.06 115 ARG A O 1
ATOM 961 N N . GLN A 1 116 ? -4.977 11.709 20.757 1.00 96.12 116 GLN A N 1
ATOM 962 C CA . GLN A 1 116 ? -4.092 12.682 21.407 1.00 96.12 116 GLN A CA 1
ATOM 963 C C . GLN A 1 116 ? -2.612 12.359 21.162 1.00 96.12 116 GLN A C 1
ATOM 965 O O . GLN A 1 116 ? -1.836 13.258 20.833 1.00 96.12 116 GLN A O 1
ATOM 970 N N . LEU A 1 117 ? -2.221 11.084 21.256 1.00 95.25 117 LEU A N 1
ATOM 971 C CA . LEU A 1 117 ? -0.865 10.640 20.921 1.00 95.25 117 LEU A CA 1
ATOM 972 C C . LEU A 1 117 ? -0.527 10.916 19.453 1.00 95.25 117 LEU A C 1
ATOM 974 O O . LEU A 1 117 ? 0.575 11.379 19.169 1.00 95.25 117 LEU A O 1
ATOM 978 N N . PHE A 1 118 ? -1.478 10.718 18.539 1.00 96.62 118 PHE A N 1
ATOM 979 C CA . PHE A 1 118 ? -1.315 11.078 17.132 1.00 96.62 118 PHE A CA 1
ATOM 980 C C . PHE A 1 118 ? -1.067 12.579 16.939 1.00 96.62 118 PHE A C 1
ATOM 982 O O . PHE A 1 118 ? -0.102 12.961 16.285 1.00 96.62 118 PHE A O 1
ATOM 989 N N . ARG A 1 119 ? -1.857 13.451 17.580 1.00 96.12 119 ARG A N 1
ATOM 990 C CA . ARG A 1 119 ? -1.628 14.910 17.533 1.00 96.12 119 ARG A CA 1
ATOM 991 C C . ARG A 1 119 ? -0.246 15.300 18.064 1.00 96.12 119 ARG A C 1
ATOM 993 O O . ARG A 1 119 ? 0.405 16.181 17.510 1.00 96.12 119 ARG A O 1
ATOM 1000 N N . LYS A 1 120 ? 0.227 14.625 19.117 1.00 96.75 120 LYS A N 1
ATOM 1001 C CA . LYS A 1 120 ? 1.590 14.809 19.632 1.00 96.75 120 LYS A CA 1
ATOM 1002 C C . LYS A 1 120 ? 2.645 14.356 18.622 1.00 96.75 120 LYS A C 1
ATOM 1004 O O . LYS A 1 120 ? 3.656 15.035 18.480 1.00 96.75 120 LYS A O 1
ATOM 1009 N N . TYR A 1 121 ? 2.419 13.236 17.938 1.00 95.88 121 TYR A N 1
ATOM 1010 C CA . TYR A 1 121 ? 3.284 12.749 16.863 1.00 95.88 121 TYR A CA 1
ATOM 1011 C C . TYR A 1 121 ? 3.415 13.784 15.739 1.00 95.88 121 TYR A C 1
ATOM 1013 O O . TYR A 1 121 ? 4.541 14.169 15.427 1.00 95.88 121 TYR A O 1
ATOM 1021 N N . ILE A 1 122 ? 2.295 14.306 15.230 1.00 95.50 122 ILE A N 1
ATOM 1022 C CA . ILE A 1 122 ? 2.292 15.361 14.206 1.00 95.50 122 ILE A CA 1
ATOM 1023 C C . ILE A 1 122 ? 3.063 16.594 14.696 1.00 95.50 122 ILE A C 1
ATOM 1025 O O . ILE A 1 122 ? 4.026 17.005 14.061 1.00 95.50 122 ILE A O 1
ATOM 1029 N N . SER A 1 123 ? 2.769 17.085 15.907 1.00 97.31 123 SER A N 1
ATOM 1030 C CA . SER A 1 123 ? 3.475 18.247 16.472 1.00 97.31 123 SER A CA 1
ATOM 1031 C C . SER A 1 123 ? 4.990 18.042 16.626 1.00 97.31 123 SER A C 1
ATOM 1033 O O . SER A 1 123 ? 5.756 19.000 16.534 1.00 97.31 123 SER A O 1
ATOM 1035 N N . LEU A 1 124 ? 5.449 16.817 16.904 1.00 97.06 124 LEU A N 1
ATOM 1036 C CA . LEU A 1 124 ? 6.881 16.508 16.953 1.00 97.06 124 LEU A CA 1
ATOM 1037 C C . LEU A 1 124 ? 7.506 16.532 15.557 1.00 97.06 124 LEU A C 1
ATOM 1039 O O . LEU A 1 124 ? 8.622 17.034 15.421 1.00 97.06 124 LEU A O 1
ATOM 1043 N N . SER A 1 125 ? 6.798 16.011 14.554 1.00 93.06 125 SER A N 1
ATOM 1044 C CA . SER A 1 125 ? 7.232 16.043 13.156 1.00 93.06 125 SER A CA 1
ATOM 1045 C C . SER A 1 125 ? 7.374 17.481 12.656 1.00 93.06 125 SER A C 1
ATOM 1047 O O . SER A 1 125 ? 8.436 17.840 12.154 1.00 93.06 125 SER A O 1
ATOM 1049 N N . ASP A 1 126 ? 6.372 18.329 12.909 1.00 94.81 126 ASP A N 1
ATOM 1050 C CA . ASP A 1 126 ? 6.368 19.745 12.502 1.00 94.81 126 ASP A CA 1
ATOM 1051 C C . ASP A 1 126 ? 7.509 20.549 13.147 1.00 94.81 126 ASP A C 1
ATOM 1053 O O . ASP A 1 126 ? 8.009 21.517 12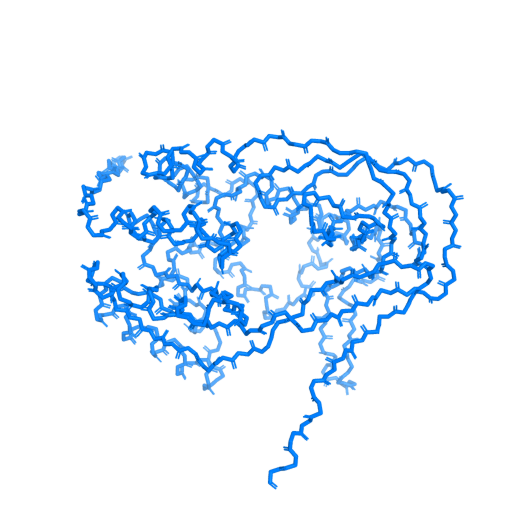.584 1.00 94.81 126 ASP A O 1
ATOM 1057 N N . LYS A 1 127 ? 7.961 20.133 14.337 1.00 96.62 127 LYS A N 1
ATOM 1058 C CA . LYS A 1 127 ? 9.087 20.745 15.067 1.00 96.62 127 LYS A CA 1
ATOM 1059 C C . LYS A 1 127 ? 10.454 20.162 14.681 1.00 96.62 127 LYS A C 1
ATOM 1061 O O . LYS A 1 127 ? 11.422 20.383 15.409 1.00 96.62 127 LYS A O 1
ATOM 1066 N N . GLY A 1 128 ? 10.534 19.344 13.630 1.00 92.75 128 GLY A N 1
ATOM 1067 C CA . GLY A 1 128 ? 11.771 18.685 13.192 1.00 92.75 128 GLY A CA 1
ATOM 1068 C C . GLY A 1 128 ? 12.296 17.611 14.156 1.00 92.75 128 GLY A C 1
ATOM 1069 O O . GLY A 1 128 ? 13.424 17.135 14.029 1.00 92.75 128 GLY A O 1
ATOM 1070 N N . LYS A 1 129 ? 11.502 17.184 15.149 1.00 94.94 129 LYS A N 1
ATOM 1071 C CA . LYS A 1 129 ? 11.896 16.169 16.145 1.00 94.94 129 LYS A CA 1
ATOM 1072 C C . LYS A 1 129 ? 11.636 14.750 15.624 1.00 94.94 129 LYS A C 1
ATOM 1074 O O . LYS A 1 129 ? 11.044 13.928 16.329 1.00 94.94 129 LYS A O 1
ATOM 1079 N N . HIS A 1 130 ? 12.110 14.453 14.411 1.00 92.81 130 HIS A N 1
ATOM 1080 C CA . HIS A 1 130 ? 11.762 13.247 13.644 1.00 92.81 130 HIS A CA 1
ATOM 1081 C C . HIS A 1 130 ? 11.993 11.938 14.410 1.00 92.81 130 HIS A C 1
ATOM 1083 O O . HIS A 1 130 ? 11.119 11.090 14.457 1.00 92.81 130 HIS A O 1
ATOM 1089 N N . VAL A 1 131 ? 13.092 11.811 15.157 1.00 95.00 131 VAL A N 1
ATOM 1090 C CA . VAL A 1 131 ? 13.389 10.599 15.952 1.00 95.00 131 VAL A CA 1
ATOM 1091 C C . VAL A 1 131 ? 12.333 10.305 17.013 1.00 95.00 131 VAL A C 1
ATOM 1093 O O . VAL A 1 131 ? 11.968 9.155 17.254 1.00 95.00 131 VAL A O 1
ATOM 1096 N N . LEU A 1 132 ? 11.878 11.348 17.709 1.00 95.81 132 LEU A N 1
ATOM 1097 C CA . LEU A 1 132 ? 10.849 11.207 18.733 1.00 95.81 132 LEU A CA 1
ATOM 1098 C C . LEU A 1 132 ? 9.491 10.941 18.082 1.00 95.81 132 LEU A C 1
ATOM 1100 O O . LEU A 1 132 ? 8.716 10.153 18.624 1.00 95.81 132 LEU A O 1
ATOM 1104 N N . ALA A 1 133 ? 9.233 11.564 16.928 1.00 95.75 133 ALA A N 1
ATOM 1105 C CA . ALA A 1 133 ? 8.044 11.317 16.125 1.00 95.75 133 ALA A CA 1
ATOM 1106 C C . ALA A 1 133 ? 7.990 9.853 15.648 1.00 95.75 133 ALA A C 1
ATOM 1108 O O . ALA A 1 133 ? 7.001 9.181 15.919 1.00 95.75 133 ALA A O 1
ATOM 1109 N N . ASP A 1 134 ? 9.069 9.319 15.073 1.00 94.81 134 ASP A N 1
ATOM 1110 C CA . ASP A 1 134 ? 9.165 7.937 14.581 1.00 94.81 134 ASP A CA 1
ATOM 1111 C C . ASP A 1 134 ? 8.973 6.908 15.699 1.00 94.81 134 ASP A C 1
ATOM 1113 O O . ASP A 1 134 ? 8.225 5.941 15.552 1.00 94.81 134 ASP A O 1
ATOM 1117 N N . ARG A 1 135 ? 9.585 7.132 16.871 1.00 96.06 135 ARG A N 1
ATOM 1118 C CA . ARG A 1 135 ? 9.368 6.271 18.048 1.00 96.06 135 ARG A CA 1
ATOM 1119 C C . ARG A 1 135 ? 7.924 6.308 18.531 1.00 96.06 135 ARG A C 1
ATOM 1121 O O . ARG A 1 135 ? 7.403 5.286 18.981 1.00 96.06 135 ARG A O 1
ATOM 1128 N N . LEU A 1 136 ? 7.286 7.477 18.486 1.00 95.81 136 LEU A N 1
ATOM 1129 C CA . LEU A 1 136 ? 5.890 7.626 18.882 1.00 95.81 136 LEU A CA 1
ATOM 1130 C C . LEU A 1 136 ? 4.949 6.976 17.861 1.00 95.81 136 LEU A C 1
ATOM 1132 O O . LEU A 1 136 ? 4.032 6.272 18.274 1.00 95.81 136 LEU A O 1
ATOM 1136 N N . ALA A 1 137 ? 5.217 7.130 16.564 1.00 93.25 137 ALA A N 1
ATOM 1137 C CA . ALA A 1 137 ? 4.503 6.440 15.495 1.00 93.25 137 ALA A CA 1
ATOM 1138 C C . ALA A 1 137 ? 4.637 4.919 15.644 1.00 93.25 137 ALA A C 1
ATOM 1140 O O . ALA A 1 137 ? 3.635 4.212 15.633 1.00 93.25 137 ALA A O 1
ATOM 1141 N N . GLY A 1 138 ? 5.848 4.418 15.903 1.00 93.81 138 GLY A N 1
ATOM 1142 C CA . GLY A 1 138 ? 6.090 3.003 16.176 1.00 93.81 138 GLY A CA 1
ATOM 1143 C C . GLY A 1 138 ? 5.203 2.450 17.293 1.00 93.81 138 GLY A C 1
ATOM 1144 O O . GLY A 1 138 ? 4.576 1.411 17.125 1.00 93.81 138 GLY A O 1
ATOM 1145 N N . LYS A 1 139 ? 5.069 3.185 18.405 1.00 92.88 139 LYS A N 1
ATOM 1146 C CA . LYS A 1 139 ? 4.148 2.818 19.495 1.00 92.88 139 LYS A CA 1
ATOM 1147 C C . LYS A 1 139 ? 2.678 2.909 19.083 1.00 92.88 139 LYS A C 1
ATOM 1149 O O . LYS A 1 139 ? 1.898 2.031 19.430 1.00 92.88 139 LYS A O 1
ATOM 1154 N N . LEU A 1 140 ? 2.297 3.970 18.373 1.00 93.62 140 LEU A N 1
ATOM 1155 C CA . LEU A 1 140 ? 0.914 4.237 17.978 1.00 93.62 140 LEU A CA 1
ATOM 1156 C C . LEU A 1 140 ? 0.367 3.167 17.025 1.00 93.62 140 LEU A C 1
ATOM 1158 O O . LEU A 1 140 ? -0.771 2.738 17.181 1.00 93.62 140 LEU A O 1
ATOM 1162 N N . TYR A 1 141 ? 1.185 2.732 16.065 1.00 91.94 141 TYR A N 1
ATOM 1163 C CA . TYR A 1 141 ? 0.824 1.744 15.047 1.00 91.94 141 TYR A CA 1
ATOM 1164 C C . TYR A 1 141 ? 1.172 0.297 15.434 1.00 91.94 141 TYR A C 1
ATOM 1166 O O . TYR A 1 141 ? 0.980 -0.604 14.613 1.00 91.94 141 TYR A O 1
ATOM 1174 N N . ASP A 1 142 ? 1.653 0.080 16.666 1.00 91.44 142 ASP A N 1
ATOM 1175 C CA . ASP A 1 142 ? 2.104 -1.214 17.205 1.00 91.44 142 ASP A CA 1
ATOM 1176 C C . ASP A 1 142 ? 3.240 -1.856 16.391 1.00 91.44 142 ASP A C 1
ATOM 1178 O O . ASP A 1 142 ? 3.318 -3.073 16.259 1.00 91.44 142 ASP A O 1
ATOM 1182 N N . TYR A 1 143 ? 4.128 -1.049 15.803 1.00 93.50 143 TYR A N 1
ATOM 1183 C CA . TYR A 1 143 ? 5.281 -1.567 15.067 1.00 93.50 143 TYR A CA 1
ATOM 1184 C C . TYR A 1 143 ? 6.358 -2.098 16.020 1.00 93.50 143 TYR A C 1
ATOM 1186 O O . TYR A 1 143 ? 6.634 -1.477 17.052 1.00 93.50 143 TYR A O 1
ATOM 1194 N N . PRO A 1 144 ? 7.028 -3.218 15.680 1.00 95.00 144 PRO A N 1
ATOM 1195 C CA . PRO A 1 144 ? 8.059 -3.778 16.537 1.00 95.00 144 PRO A CA 1
ATOM 1196 C C . PRO A 1 144 ? 9.192 -2.781 16.796 1.00 95.00 144 PRO A C 1
ATOM 1198 O O . PRO A 1 144 ? 9.733 -2.179 15.866 1.00 95.00 144 PRO A O 1
ATOM 1201 N N . LYS A 1 145 ? 9.571 -2.616 18.069 1.00 95.06 145 LYS A N 1
ATOM 1202 C CA . LYS A 1 145 ? 10.583 -1.633 18.498 1.00 95.06 145 LYS A CA 1
ATOM 1203 C C . LYS A 1 145 ? 11.919 -1.806 17.767 1.00 95.06 145 LYS A C 1
ATOM 1205 O O . LYS A 1 145 ? 12.546 -0.821 17.397 1.00 95.06 145 LYS A O 1
ATOM 1210 N N . ASP A 1 146 ? 12.341 -3.047 17.549 1.00 94.44 146 ASP A N 1
ATOM 1211 C CA . ASP A 1 146 ? 13.541 -3.401 16.783 1.00 94.44 146 ASP A CA 1
ATOM 1212 C C . ASP A 1 146 ? 13.468 -2.930 15.319 1.00 94.44 146 ASP A C 1
ATOM 1214 O O . ASP A 1 146 ? 14.443 -2.393 14.794 1.00 94.44 146 ASP A O 1
ATOM 1218 N N . CYS A 1 147 ? 12.306 -3.065 14.673 1.00 95.81 147 CYS A N 1
ATOM 1219 C CA . CYS A 1 147 ? 12.064 -2.550 13.324 1.00 95.81 147 CYS A CA 1
ATOM 1220 C C . CYS A 1 147 ? 12.113 -1.016 13.290 1.00 95.81 147 CYS A C 1
ATOM 1222 O O . CYS A 1 147 ? 12.761 -0.447 12.414 1.00 95.81 147 CYS A O 1
ATOM 1224 N N . VAL A 1 148 ? 11.487 -0.356 14.269 1.00 96.38 148 VAL A N 1
ATOM 1225 C CA . VAL A 1 148 ? 11.438 1.113 14.370 1.00 96.38 148 VAL A CA 1
ATOM 1226 C C . VAL A 1 148 ? 12.830 1.709 14.586 1.00 96.38 148 VAL A C 1
ATOM 1228 O O . VAL A 1 148 ? 13.213 2.639 13.883 1.00 96.38 148 VAL A O 1
ATOM 1231 N N . GLU A 1 149 ? 13.630 1.167 15.508 1.00 96.12 149 GLU A N 1
ATOM 1232 C CA . GLU A 1 149 ? 14.991 1.678 15.733 1.00 96.12 149 GLU A CA 1
ATOM 1233 C C . GLU A 1 149 ? 15.901 1.429 14.519 1.00 96.12 149 GLU A C 1
ATOM 1235 O O . GLU A 1 149 ? 16.745 2.269 14.200 1.00 96.12 149 GLU A O 1
ATOM 1240 N N . ASN A 1 150 ? 15.712 0.321 13.791 1.00 94.44 150 ASN A N 1
ATOM 1241 C CA . ASN A 1 150 ? 16.438 0.083 12.544 1.00 94.44 150 ASN A CA 1
ATOM 1242 C C . ASN A 1 150 ? 16.036 1.077 11.438 1.00 94.44 150 ASN A C 1
ATOM 1244 O O . ASN A 1 150 ? 16.909 1.576 10.732 1.00 94.44 150 ASN A O 1
ATOM 1248 N N . PHE A 1 151 ? 14.745 1.395 11.311 1.00 93.00 151 PHE A N 1
ATOM 1249 C CA .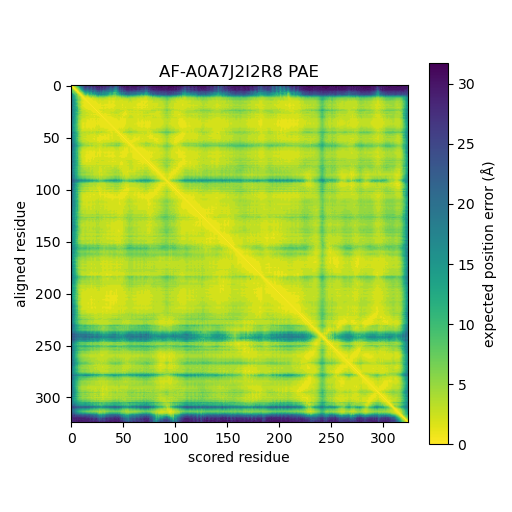 PHE A 1 151 ? 14.253 2.431 10.396 1.00 93.00 151 PHE A CA 1
ATOM 1250 C C . PHE A 1 151 ? 14.852 3.803 10.724 1.00 93.00 151 PHE A C 1
ATOM 1252 O O . PHE A 1 151 ? 15.447 4.432 9.856 1.00 93.00 151 PHE A O 1
ATOM 1259 N N . ILE A 1 152 ? 14.805 4.221 11.994 1.00 93.81 152 ILE A N 1
ATOM 1260 C CA . ILE A 1 152 ? 15.406 5.484 12.454 1.00 93.81 152 ILE A CA 1
ATOM 1261 C C . ILE A 1 152 ? 16.903 5.527 12.133 1.00 93.81 152 ILE A C 1
ATOM 1263 O O . ILE A 1 152 ? 17.420 6.559 11.703 1.00 93.81 152 ILE A O 1
ATOM 1267 N N . ARG A 1 153 ? 17.617 4.415 12.344 1.00 93.06 153 ARG A N 1
ATOM 1268 C CA . ARG A 1 153 ? 19.046 4.313 12.033 1.00 93.06 153 ARG A CA 1
ATOM 1269 C C . ARG A 1 153 ? 19.322 4.540 10.545 1.00 93.06 153 ARG A C 1
ATOM 1271 O O . ARG A 1 153 ? 20.257 5.269 10.233 1.00 93.06 153 ARG A O 1
ATOM 1278 N N . PHE A 1 154 ? 18.543 3.924 9.656 1.00 90.25 154 PHE A N 1
ATOM 1279 C CA . PHE A 1 154 ? 18.732 4.050 8.209 1.00 90.25 154 PHE A CA 1
ATOM 1280 C C . PHE A 1 154 ? 18.260 5.395 7.657 1.00 90.25 154 PHE A C 1
ATOM 1282 O O . PHE A 1 154 ? 18.970 5.972 6.847 1.00 90.25 154 PHE A O 1
ATOM 1289 N N . ASN A 1 155 ? 17.158 5.962 8.145 1.00 85.25 155 ASN A N 1
ATOM 1290 C CA . ASN A 1 155 ? 16.718 7.290 7.705 1.00 85.25 155 ASN A CA 1
ATOM 1291 C C . ASN A 1 155 ? 17.706 8.397 8.069 1.00 85.25 155 ASN A C 1
ATOM 1293 O O . ASN A 1 155 ? 17.891 9.336 7.306 1.00 85.25 155 ASN A O 1
ATOM 1297 N N . LYS A 1 156 ? 18.353 8.299 9.235 1.00 86.12 156 LYS A N 1
ATOM 1298 C CA . LYS A 1 156 ? 19.380 9.267 9.641 1.00 86.12 156 LYS A CA 1
ATOM 1299 C C . LYS A 1 156 ? 20.666 9.173 8.834 1.00 86.12 156 LYS A C 1
ATOM 1301 O O . LYS A 1 156 ? 21.433 10.127 8.814 1.00 86.12 156 LYS A O 1
ATOM 1306 N N . ASN A 1 157 ? 20.960 7.995 8.301 1.00 86.19 157 ASN A N 1
ATOM 1307 C CA . ASN A 1 157 ? 22.180 7.748 7.557 1.00 86.19 157 ASN A CA 1
ATOM 1308 C C . ASN A 1 157 ? 21.909 6.675 6.494 1.00 86.19 157 ASN A C 1
ATOM 1310 O O . ASN A 1 157 ? 22.188 5.490 6.733 1.00 86.19 157 ASN A O 1
ATOM 1314 N N . PRO A 1 158 ? 21.339 7.078 5.344 1.00 86.62 158 PRO A N 1
ATOM 1315 C CA . PRO A 1 158 ? 21.020 6.155 4.260 1.00 86.62 158 PRO A CA 1
ATOM 1316 C C . PRO A 1 158 ? 22.245 5.413 3.716 1.00 86.62 158 PRO A C 1
ATOM 1318 O O . PRO A 1 158 ? 22.119 4.255 3.325 1.00 86.62 158 PRO A O 1
ATOM 1321 N N . ASP A 1 159 ? 23.449 5.990 3.807 1.00 87.50 159 ASP A N 1
ATOM 1322 C CA . ASP A 1 159 ? 24.698 5.336 3.385 1.00 87.50 159 ASP A CA 1
ATOM 1323 C C . ASP A 1 159 ? 25.000 4.057 4.188 1.00 87.50 159 ASP A C 1
ATOM 1325 O O . ASP A 1 159 ? 25.724 3.171 3.729 1.00 87.50 159 ASP A O 1
ATOM 1329 N N . LEU A 1 160 ? 24.427 3.899 5.391 1.00 90.50 160 LEU A N 1
ATOM 1330 C CA . LEU A 1 160 ? 24.513 2.638 6.136 1.00 90.50 160 LEU A CA 1
ATOM 1331 C C . LEU A 1 160 ? 23.824 1.477 5.415 1.00 90.50 160 LEU A C 1
ATOM 1333 O O . LEU A 1 160 ? 24.178 0.324 5.669 1.00 90.50 160 LEU A O 1
ATOM 1337 N N . ILE A 1 161 ? 22.847 1.763 4.552 1.00 91.56 161 ILE A N 1
ATOM 1338 C CA . ILE A 1 161 ? 22.204 0.753 3.715 1.00 91.56 161 ILE A CA 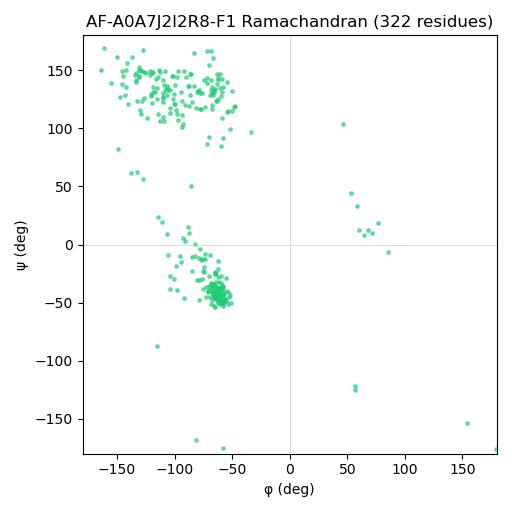1
ATOM 1339 C C . ILE A 1 161 ? 23.220 0.249 2.683 1.00 91.56 161 ILE A C 1
ATOM 1341 O O . ILE A 1 161 ? 23.466 -0.955 2.639 1.00 91.56 161 ILE A O 1
ATOM 1345 N N . ALA A 1 162 ? 23.880 1.153 1.951 1.00 91.94 162 ALA A N 1
ATOM 1346 C CA . ALA A 1 162 ? 24.888 0.816 0.940 1.00 91.94 162 ALA A CA 1
ATOM 1347 C C . ALA A 1 162 ? 26.150 0.150 1.524 1.00 91.94 162 ALA A C 1
ATOM 1349 O O . ALA A 1 162 ? 26.829 -0.612 0.844 1.00 91.94 162 ALA A O 1
ATOM 1350 N N . LYS A 1 163 ? 26.455 0.376 2.810 1.00 92.38 163 LYS A N 1
ATOM 1351 C CA . LYS A 1 163 ? 27.514 -0.364 3.528 1.00 92.38 163 LYS A CA 1
ATOM 1352 C C . LYS A 1 163 ? 27.123 -1.797 3.894 1.00 92.38 163 LYS A C 1
ATOM 1354 O O . LYS A 1 163 ? 27.999 -2.612 4.168 1.00 92.38 163 LYS A O 1
ATOM 1359 N N . LYS A 1 164 ? 25.824 -2.084 4.000 1.00 92.00 164 LYS A N 1
ATOM 1360 C CA . LYS A 1 164 ? 25.301 -3.377 4.462 1.00 92.00 164 LYS A CA 1
ATOM 1361 C C . LYS A 1 164 ? 24.853 -4.281 3.315 1.00 92.00 164 LYS A C 1
ATOM 1363 O O . LYS A 1 164 ? 24.867 -5.496 3.484 1.00 92.00 164 LYS A O 1
ATOM 1368 N N . PHE A 1 165 ? 24.410 -3.693 2.214 1.00 93.69 165 PHE A N 1
ATOM 1369 C CA . PHE A 1 165 ? 23.820 -4.393 1.084 1.00 93.69 165 PHE A CA 1
ATOM 1370 C C . PHE A 1 165 ? 24.419 -3.872 -0.217 1.00 93.69 165 PHE A C 1
ATOM 1372 O O . PHE A 1 165 ? 24.673 -2.672 -0.337 1.00 93.69 165 PHE A O 1
ATOM 1379 N N . SER A 1 166 ? 24.541 -4.743 -1.216 1.00 94.88 166 SER A N 1
ATOM 1380 C CA . SER A 1 166 ? 24.516 -4.279 -2.603 1.00 94.88 166 SER A CA 1
ATOM 1381 C C . SER A 1 166 ? 23.120 -3.758 -2.983 1.00 94.88 166 SER A C 1
ATOM 1383 O O . SER A 1 166 ? 22.135 -4.009 -2.276 1.00 94.88 166 SER A O 1
ATOM 1385 N N . TYR A 1 167 ? 23.009 -3.053 -4.116 1.00 94.75 167 TYR A N 1
ATOM 1386 C CA . TYR A 1 167 ? 21.714 -2.604 -4.639 1.00 94.75 167 TYR A CA 1
ATOM 1387 C C . TYR A 1 167 ? 20.754 -3.797 -4.776 1.00 94.75 167 TYR A C 1
ATOM 1389 O O . TYR A 1 167 ? 19.640 -3.785 -4.243 1.00 94.75 167 TYR A O 1
ATOM 1397 N N . TYR A 1 168 ? 21.202 -4.866 -5.445 1.00 95.12 168 TYR A N 1
ATOM 1398 C CA . TYR A 1 168 ? 20.379 -6.046 -5.691 1.00 95.12 168 TYR A CA 1
ATOM 1399 C C . TYR A 1 168 ? 19.973 -6.734 -4.385 1.00 95.12 168 TYR A C 1
ATOM 1401 O O . TYR A 1 168 ? 18.819 -7.134 -4.230 1.00 95.12 168 TYR A O 1
ATOM 1409 N N . GLU A 1 169 ? 20.889 -6.867 -3.424 1.00 95.88 169 GLU A N 1
ATOM 1410 C CA . GLU A 1 169 ? 20.594 -7.487 -2.131 1.00 95.88 169 GLU A CA 1
ATOM 1411 C C . GLU A 1 169 ? 19.543 -6.714 -1.330 1.00 95.88 169 GLU A C 1
ATOM 1413 O O . GLU A 1 169 ? 18.673 -7.334 -0.711 1.00 95.88 169 GLU A O 1
ATOM 1418 N N . TYR A 1 170 ? 19.587 -5.380 -1.363 1.00 95.19 170 TYR A N 1
ATOM 1419 C CA . TYR A 1 170 ? 18.619 -4.541 -0.664 1.00 95.19 170 TYR A CA 1
ATOM 1420 C C . TYR A 1 170 ? 17.212 -4.685 -1.242 1.00 95.19 170 TYR A C 1
ATOM 1422 O O . TYR A 1 170 ? 16.278 -5.011 -0.506 1.00 95.19 170 TYR A O 1
ATOM 1430 N N . TYR A 1 171 ? 17.048 -4.512 -2.555 1.00 95.38 171 TYR A N 1
ATOM 1431 C CA . TYR A 1 171 ? 15.733 -4.670 -3.177 1.00 95.38 171 TYR A CA 1
ATOM 1432 C C . TYR A 1 171 ? 15.251 -6.117 -3.094 1.00 95.38 171 TYR A C 1
ATOM 1434 O O . TYR A 1 171 ? 14.083 -6.361 -2.800 1.00 95.38 171 TYR A O 1
ATOM 1442 N N . LYS A 1 172 ? 16.148 -7.105 -3.209 1.00 95.88 172 LYS A N 1
ATOM 1443 C CA . LYS A 1 172 ? 15.789 -8.506 -2.964 1.00 95.88 172 LYS A CA 1
ATOM 1444 C C . LYS A 1 172 ? 15.239 -8.696 -1.552 1.00 95.88 172 LYS A C 1
ATOM 1446 O O . LYS A 1 172 ? 14.247 -9.404 -1.383 1.00 95.88 172 LYS A O 1
ATOM 1451 N N . PHE A 1 173 ? 15.867 -8.079 -0.554 1.00 95.69 173 PHE A N 1
ATOM 1452 C CA . PHE A 1 173 ? 15.400 -8.111 0.825 1.00 95.69 173 PHE A CA 1
ATOM 1453 C C . PHE A 1 173 ? 14.008 -7.480 0.979 1.00 95.69 173 PHE A C 1
ATOM 1455 O O . PHE A 1 173 ? 13.151 -8.103 1.603 1.00 95.69 173 PHE A O 1
ATOM 1462 N N . VAL A 1 174 ? 13.753 -6.312 0.376 1.00 94.12 174 VAL A N 1
ATOM 1463 C CA . VAL A 1 174 ? 12.427 -5.660 0.375 1.00 94.12 174 VAL A CA 1
ATOM 1464 C C . VAL A 1 174 ? 11.366 -6.586 -0.234 1.00 94.12 174 VAL A C 1
ATOM 1466 O O . VAL A 1 174 ? 10.405 -6.954 0.439 1.00 94.12 174 VAL A O 1
ATOM 1469 N N . HIS A 1 175 ? 11.612 -7.102 -1.442 1.00 94.44 175 HIS A N 1
ATOM 1470 C CA . HIS A 1 175 ? 10.711 -8.036 -2.131 1.00 94.44 175 HIS A CA 1
ATOM 1471 C C . HIS A 1 175 ? 10.491 -9.353 -1.373 1.00 94.44 175 HIS A C 1
ATOM 1473 O O . HIS A 1 175 ? 9.414 -9.951 -1.427 1.00 94.44 175 HIS A O 1
ATOM 1479 N N . ASP A 1 176 ? 11.524 -9.891 -0.720 1.00 95.69 176 ASP A N 1
ATOM 1480 C CA . ASP A 1 176 ? 11.396 -11.088 0.120 1.00 95.69 176 ASP A CA 1
ATOM 1481 C C . ASP A 1 176 ? 10.543 -10.795 1.370 1.00 95.69 176 ASP A C 1
ATOM 1483 O O . ASP A 1 176 ? 9.808 -11.676 1.828 1.00 95.69 176 ASP A O 1
ATOM 1487 N N . CYS A 1 177 ? 10.618 -9.580 1.926 1.00 94.81 177 CYS A N 1
ATOM 1488 C CA . CYS A 1 177 ? 9.815 -9.160 3.071 1.00 94.81 177 CYS A CA 1
ATOM 1489 C C . CYS A 1 177 ? 8.330 -9.061 2.727 1.00 94.81 177 CYS A C 1
ATOM 1491 O O . CYS A 1 177 ? 7.536 -9.668 3.447 1.00 94.81 177 CYS A O 1
ATOM 1493 N N . ASP A 1 178 ? 7.968 -8.414 1.618 1.00 92.19 178 ASP A N 1
ATOM 1494 C CA . ASP A 1 178 ? 6.570 -8.306 1.169 1.00 92.19 178 ASP A CA 1
ATOM 1495 C C . ASP A 1 178 ? 5.939 -9.687 0.966 1.00 92.19 178 ASP A C 1
ATOM 1497 O O . ASP A 1 178 ? 4.828 -9.973 1.420 1.00 92.19 178 ASP A O 1
ATOM 1501 N N . ARG A 1 179 ? 6.700 -10.611 0.367 1.00 93.50 179 ARG A N 1
ATOM 1502 C CA . ARG A 1 179 ? 6.260 -11.996 0.157 1.00 93.50 179 ARG A CA 1
ATOM 1503 C C . ARG A 1 179 ? 6.110 -12.783 1.450 1.00 93.50 179 ARG A C 1
ATOM 1505 O O . ARG A 1 179 ? 5.212 -13.620 1.568 1.00 93.50 179 ARG A O 1
ATOM 1512 N N . LYS A 1 180 ? 7.011 -12.568 2.409 1.00 95.56 180 LYS A N 1
ATOM 1513 C CA . LYS A 1 180 ? 7.029 -13.313 3.672 1.00 95.56 180 LYS A CA 1
ATOM 1514 C C . LYS A 1 180 ? 6.015 -12.778 4.684 1.00 95.56 180 LYS A C 1
ATOM 1516 O O . LYS A 1 180 ? 5.499 -13.560 5.488 1.00 95.56 180 LYS A O 1
ATOM 1521 N N . PHE A 1 181 ? 5.725 -11.480 4.644 1.00 96.19 181 PHE A N 1
ATOM 1522 C CA . PHE A 1 181 ? 4.863 -10.787 5.600 1.00 96.19 181 PHE A CA 1
ATOM 1523 C C . PHE A 1 181 ? 3.738 -9.986 4.915 1.00 96.19 181 PHE A C 1
ATOM 1525 O O . PHE A 1 181 ? 3.579 -8.795 5.176 1.00 96.19 181 PHE A O 1
ATOM 1532 N N . PRO A 1 182 ? 2.897 -10.629 4.083 1.00 95.19 182 PRO A N 1
ATOM 1533 C CA . PRO A 1 182 ? 1.934 -9.930 3.228 1.00 95.19 182 PRO A CA 1
ATOM 1534 C C . PRO A 1 182 ? 0.778 -9.266 3.988 1.00 95.19 182 PRO A C 1
ATOM 1536 O O . PRO A 1 182 ? -0.022 -8.551 3.392 1.00 95.19 182 PRO A O 1
ATOM 1539 N N . PHE A 1 183 ? 0.636 -9.530 5.292 1.00 95.94 183 PHE A N 1
ATOM 1540 C CA . PHE A 1 183 ? -0.396 -8.903 6.117 1.00 95.94 183 PHE A CA 1
ATOM 1541 C C . PHE A 1 183 ? 0.112 -7.668 6.868 1.00 95.94 183 PHE A C 1
ATOM 1543 O O . PHE A 1 183 ? -0.698 -6.975 7.482 1.00 95.94 183 PHE A O 1
ATOM 1550 N N . THR A 1 184 ? 1.422 -7.404 6.873 1.00 93.44 184 THR A N 1
ATOM 1551 C CA . THR A 1 184 ? 2.027 -6.286 7.614 1.00 93.44 184 THR A CA 1
ATOM 1552 C C . THR A 1 184 ? 2.254 -5.073 6.718 1.00 93.44 184 THR A C 1
ATOM 1554 O O . THR A 1 184 ? 2.496 -5.226 5.530 1.00 93.44 184 THR A O 1
ATOM 1557 N N . GLN A 1 185 ? 2.189 -3.868 7.291 1.00 86.31 185 GLN A N 1
ATOM 1558 C CA . GLN A 1 185 ? 2.347 -2.591 6.573 1.00 86.31 185 GLN A CA 1
ATOM 1559 C C . GLN A 1 185 ? 3.612 -1.825 7.004 1.00 86.31 185 GLN A C 1
ATOM 1561 O O . GLN A 1 185 ? 3.660 -0.601 6.913 1.00 86.31 185 GLN A O 1
ATOM 1566 N N . HIS A 1 186 ? 4.618 -2.526 7.532 1.00 89.00 186 HIS A N 1
ATOM 1567 C CA . HIS A 1 186 ? 5.928 -1.960 7.859 1.00 89.00 186 HIS A CA 1
ATOM 1568 C C . HIS A 1 186 ? 7.032 -2.842 7.280 1.00 89.00 186 HIS A C 1
ATOM 1570 O O . HIS A 1 186 ? 6.882 -4.061 7.211 1.00 89.00 186 HIS A O 1
ATOM 1576 N N . GLN A 1 187 ? 8.169 -2.238 6.934 1.00 89.50 187 GLN A N 1
ATOM 1577 C CA . GLN A 1 187 ? 9.349 -2.990 6.520 1.00 89.50 187 GLN A CA 1
ATOM 1578 C C . GLN A 1 187 ? 10.032 -3.593 7.762 1.00 89.50 187 GLN A C 1
ATOM 1580 O O . GLN A 1 187 ? 10.509 -2.846 8.624 1.00 89.50 187 GLN A O 1
ATOM 1585 N N . PRO A 1 188 ? 10.115 -4.926 7.906 1.00 93.69 188 PRO A N 1
ATOM 1586 C CA . PRO A 1 188 ? 10.837 -5.526 9.019 1.00 93.69 188 PRO A CA 1
ATOM 1587 C C . PRO A 1 188 ? 12.344 -5.322 8.868 1.00 93.69 188 PRO A C 1
ATOM 1589 O O . PRO A 1 188 ? 12.870 -5.253 7.762 1.00 93.69 188 PRO A O 1
ATOM 1592 N N . HIS A 1 189 ? 13.080 -5.321 9.980 1.00 93.06 189 HIS A N 1
ATOM 1593 C CA . HIS A 1 189 ? 14.546 -5.200 9.947 1.00 93.06 189 HIS A CA 1
ATOM 1594 C C . HIS A 1 189 ? 15.263 -6.481 9.455 1.00 93.06 189 HIS A C 1
ATOM 1596 O O . HIS A 1 189 ? 16.477 -6.476 9.236 1.00 93.06 189 HIS A O 1
ATOM 1602 N N . SER A 1 190 ? 14.547 -7.611 9.362 1.00 94.50 190 SER A N 1
ATOM 1603 C CA . SER A 1 190 ? 15.064 -8.914 8.925 1.00 94.50 190 SER A CA 1
ATOM 1604 C C . SER A 1 190 ? 13.931 -9.877 8.555 1.00 94.50 190 SER A C 1
ATOM 1606 O O . SER A 1 190 ? 12.886 -9.897 9.207 1.00 94.50 190 SER A O 1
ATOM 1608 N N . LEU A 1 191 ? 14.193 -10.797 7.620 1.00 95.38 191 LEU A N 1
ATOM 1609 C CA . LEU A 1 191 ? 13.313 -11.932 7.307 1.00 95.38 191 LEU A CA 1
ATOM 1610 C C . LEU A 1 191 ? 13.109 -12.897 8.488 1.00 95.38 191 LEU A C 1
ATOM 1612 O O . LEU A 1 191 ? 12.232 -13.759 8.425 1.00 95.38 191 LEU A O 1
ATOM 1616 N N . LYS A 1 192 ? 13.922 -12.809 9.547 1.00 96.38 192 LYS A N 1
ATOM 1617 C CA . LYS A 1 192 ? 13.822 -13.643 10.757 1.00 96.38 192 LYS A CA 1
ATOM 1618 C C . LYS A 1 192 ? 13.278 -12.876 11.974 1.00 96.38 192 LYS A C 1
ATOM 1620 O O . LYS A 1 192 ? 13.312 -13.414 13.078 1.00 96.38 192 LYS A O 1
ATOM 1625 N N . CYS A 1 193 ? 12.790 -11.643 11.799 1.00 96.56 193 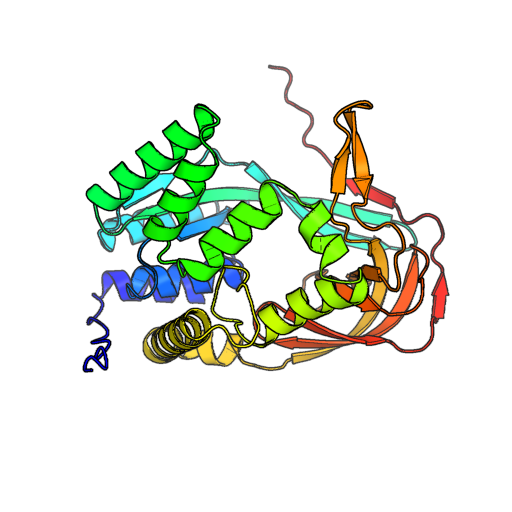CYS A N 1
ATOM 1626 C CA . CYS A 1 193 ? 12.240 -10.835 12.893 1.00 96.56 193 CYS A CA 1
ATOM 1627 C C . CYS A 1 193 ? 11.053 -11.556 13.558 1.00 96.56 193 CYS A C 1
ATOM 1629 O O . CYS A 1 193 ? 9.974 -11.673 12.972 1.00 96.56 193 CYS A O 1
ATOM 1631 N N . ARG A 1 194 ? 11.251 -12.040 14.793 1.00 96.31 194 ARG A N 1
ATOM 1632 C CA . ARG A 1 194 ? 10.241 -12.810 15.543 1.00 96.31 194 ARG A CA 1
ATOM 1633 C C . ARG A 1 194 ? 8.978 -11.990 15.796 1.00 96.31 194 ARG A C 1
ATOM 1635 O O . ARG A 1 194 ? 7.878 -12.506 15.621 1.00 96.31 194 ARG A O 1
ATOM 1642 N N . SER A 1 195 ? 9.143 -10.710 16.122 1.00 95.31 195 SER A N 1
ATOM 1643 C CA . SER A 1 195 ? 8.046 -9.771 16.364 1.00 95.31 195 SER A CA 1
ATOM 1644 C C . SER A 1 195 ? 7.168 -9.591 15.121 1.00 95.31 195 SER A C 1
ATOM 1646 O O . SER A 1 195 ? 5.946 -9.666 15.209 1.00 95.31 195 SER A O 1
ATOM 1648 N N . THR A 1 196 ? 7.780 -9.445 13.940 1.00 96.44 196 THR A N 1
ATOM 1649 C CA . THR A 1 196 ? 7.032 -9.330 12.676 1.00 96.44 196 THR A CA 1
ATOM 1650 C C . THR A 1 196 ? 6.367 -10.653 12.291 1.00 96.44 196 THR A C 1
ATOM 1652 O O . THR A 1 196 ? 5.219 -10.649 11.859 1.00 96.44 196 THR A O 1
ATOM 1655 N N . ILE A 1 197 ? 7.027 -11.799 12.504 1.00 96.88 197 ILE A N 1
ATOM 1656 C CA . ILE A 1 197 ? 6.414 -13.124 12.292 1.00 96.88 197 ILE A CA 1
ATOM 1657 C C . ILE A 1 197 ? 5.144 -13.273 13.145 1.00 96.88 197 ILE A C 1
ATOM 1659 O O . ILE A 1 197 ? 4.097 -13.676 12.630 1.00 96.88 197 ILE A O 1
ATOM 1663 N N . ALA A 1 198 ? 5.225 -12.929 14.433 1.00 95.25 198 ALA A N 1
ATOM 1664 C CA . ALA A 1 198 ? 4.093 -12.986 15.352 1.00 95.25 198 ALA A CA 1
ATOM 1665 C C . ALA A 1 198 ? 2.967 -12.028 14.928 1.00 95.25 198 ALA A C 1
ATOM 1667 O O . ALA A 1 198 ? 1.808 -12.442 14.853 1.00 95.25 198 ALA A O 1
ATOM 1668 N N . MET A 1 199 ? 3.307 -10.786 14.567 1.00 95.25 199 MET A N 1
ATOM 1669 C CA . MET A 1 199 ? 2.349 -9.801 14.062 1.00 95.25 199 MET A CA 1
ATOM 1670 C C . MET A 1 199 ? 1.643 -10.286 12.790 1.00 95.25 199 MET A C 1
ATOM 1672 O O . MET A 1 199 ? 0.416 -10.268 12.731 1.00 95.25 199 MET A O 1
ATOM 1676 N N . ASN A 1 200 ? 2.392 -10.765 11.795 1.00 96.81 200 ASN A N 1
ATOM 1677 C CA . ASN A 1 200 ? 1.837 -11.259 10.537 1.00 96.81 200 ASN A CA 1
ATOM 1678 C C . ASN A 1 200 ? 0.883 -12.440 10.770 1.00 96.81 200 ASN A C 1
ATOM 1680 O O . ASN A 1 200 ? -0.187 -12.498 10.168 1.00 96.81 200 ASN A O 1
ATOM 1684 N N . LYS A 1 201 ? 1.225 -13.357 11.691 1.00 96.69 201 LYS A N 1
ATOM 1685 C CA . LYS A 1 201 ? 0.332 -14.452 12.103 1.00 96.69 201 LYS A CA 1
ATOM 1686 C C . LYS A 1 201 ? -0.949 -13.912 12.747 1.00 96.69 201 LYS A C 1
ATOM 1688 O O . LYS A 1 201 ? -2.033 -14.321 12.346 1.00 96.69 201 LYS A O 1
ATOM 1693 N N . ARG A 1 202 ? -0.839 -12.980 13.701 1.00 95.38 202 ARG A N 1
ATOM 1694 C CA . ARG A 1 202 ? -1.992 -12.339 14.363 1.00 95.38 202 ARG A CA 1
ATOM 1695 C C . ARG A 1 202 ? -2.929 -11.683 13.346 1.00 95.38 202 ARG A C 1
ATOM 1697 O O . ARG A 1 202 ? -4.135 -11.901 13.399 1.00 95.38 202 ARG A O 1
ATOM 1704 N N . TYR A 1 203 ? -2.372 -10.925 12.405 1.00 96.50 203 TYR A N 1
ATOM 1705 C CA . TYR A 1 203 ? -3.129 -10.239 11.357 1.00 96.50 203 TYR A CA 1
ATOM 1706 C C . TYR A 1 203 ? -3.810 -11.221 10.409 1.00 96.50 203 TYR A C 1
ATOM 1708 O O . TYR A 1 203 ? -5.005 -11.099 10.153 1.00 96.50 203 TYR A O 1
ATOM 1716 N N . ARG A 1 204 ? -3.091 -12.256 9.966 1.00 97.31 204 ARG A N 1
ATOM 1717 C CA . ARG A 1 204 ? -3.658 -13.326 9.144 1.00 97.31 204 ARG A CA 1
ATOM 1718 C C . ARG A 1 204 ? -4.863 -13.991 9.814 1.00 97.31 204 ARG A C 1
ATOM 1720 O O . ARG A 1 204 ? -5.889 -14.163 9.162 1.00 97.31 204 ARG A O 1
ATOM 1727 N N . GLU A 1 205 ? -4.748 -14.365 11.089 1.00 97.00 205 GLU A N 1
ATOM 1728 C CA . GLU A 1 205 ? -5.840 -15.029 11.813 1.00 97.00 205 GLU A CA 1
ATOM 1729 C C . GLU A 1 205 ? -7.044 -14.100 12.029 1.00 97.00 205 GLU A C 1
ATOM 1731 O O . GLU A 1 205 ? -8.183 -14.549 11.903 1.00 97.00 205 GLU A O 1
ATOM 1736 N N . ALA A 1 206 ? -6.814 -12.805 12.277 1.00 95.62 206 ALA A N 1
ATOM 1737 C CA . ALA A 1 206 ? -7.890 -11.818 12.362 1.00 95.62 206 ALA A CA 1
ATOM 1738 C C . ALA A 1 206 ? -8.668 -11.722 11.039 1.00 95.62 206 ALA A C 1
ATOM 1740 O O . ALA A 1 206 ? -9.888 -11.881 11.025 1.00 95.62 206 ALA A O 1
ATOM 1741 N N . VAL A 1 207 ? -7.969 -11.554 9.913 1.00 97.00 207 VAL A N 1
ATOM 1742 C CA . VAL A 1 207 ? -8.608 -11.454 8.591 1.00 97.00 207 VAL A CA 1
ATOM 1743 C C . VAL A 1 207 ? -9.336 -12.752 8.237 1.00 97.00 207 VAL A C 1
ATOM 1745 O O . VAL A 1 207 ? -10.493 -12.717 7.832 1.00 97.00 207 VAL A O 1
ATOM 1748 N N . LYS A 1 208 ? -8.701 -13.910 8.453 1.00 97.19 208 LYS A N 1
ATOM 1749 C CA . LYS A 1 208 ? -9.302 -15.225 8.186 1.00 97.19 208 LYS A CA 1
ATOM 1750 C C . LYS A 1 208 ? -10.598 -15.447 8.968 1.00 97.19 208 LYS A C 1
ATOM 1752 O O . LYS A 1 208 ? -11.513 -16.078 8.448 1.00 97.19 208 LYS A O 1
ATOM 1757 N N . ARG A 1 20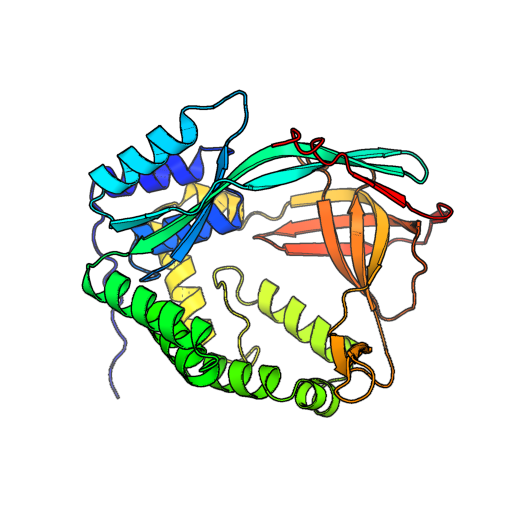9 ? -10.668 -14.959 10.209 1.00 95.50 209 ARG A N 1
ATOM 1758 C CA . ARG A 1 209 ? -11.834 -15.122 11.081 1.00 95.50 209 ARG A CA 1
ATOM 1759 C C . ARG A 1 209 ? -12.970 -14.159 10.747 1.00 95.50 209 ARG A C 1
ATOM 1761 O O . ARG A 1 209 ? -14.116 -14.589 10.721 1.00 95.50 209 ARG A O 1
ATOM 1768 N N . PHE A 1 210 ? -12.664 -12.876 10.571 1.00 95.50 210 PHE A N 1
ATOM 1769 C CA . PHE A 1 210 ? -13.682 -11.820 10.498 1.00 95.50 210 PHE A CA 1
ATOM 1770 C C . PHE A 1 210 ? -14.041 -11.402 9.068 1.00 95.50 210 PHE A C 1
ATOM 1772 O O . PHE A 1 210 ? -15.105 -10.835 8.852 1.00 95.50 210 PHE A O 1
ATOM 1779 N N . ALA A 1 211 ? -13.185 -11.708 8.091 1.00 97.00 211 ALA A N 1
ATOM 1780 C CA . ALA A 1 211 ? -13.416 -11.437 6.675 1.00 97.00 211 ALA A CA 1
ATOM 1781 C C . ALA A 1 211 ? -12.961 -12.638 5.815 1.00 97.00 211 ALA A C 1
ATOM 1783 O O . ALA A 1 211 ? -12.033 -12.516 5.007 1.00 97.00 211 ALA A O 1
ATOM 1784 N N . PRO A 1 212 ? -13.565 -13.832 5.993 1.00 96.44 212 PRO A N 1
ATOM 1785 C CA . PRO A 1 212 ? -13.095 -15.069 5.367 1.00 96.44 212 PRO A CA 1
ATOM 1786 C C . PRO A 1 212 ? -13.115 -15.014 3.833 1.00 96.44 212 PRO A C 1
ATOM 1788 O O . PRO A 1 212 ? -12.250 -15.608 3.189 1.00 96.44 212 PRO A O 1
ATOM 1791 N N . ASP A 1 213 ? -14.061 -14.289 3.242 1.00 95.94 213 ASP A N 1
ATOM 1792 C CA . ASP A 1 213 ? -14.197 -14.156 1.789 1.00 95.94 213 ASP A CA 1
ATOM 1793 C C . ASP A 1 213 ? -13.085 -13.275 1.216 1.00 95.94 213 ASP A C 1
ATOM 1795 O O . ASP A 1 213 ? -12.396 -13.672 0.272 1.00 95.94 213 ASP A O 1
ATOM 1799 N N . PHE A 1 214 ? -12.813 -12.139 1.870 1.00 97.00 214 PHE A N 1
ATOM 1800 C CA . PHE A 1 214 ? -11.644 -11.318 1.570 1.00 97.00 214 PHE A CA 1
ATOM 1801 C C . PHE A 1 214 ? -10.349 -12.112 1.752 1.00 97.00 214 PHE A C 1
ATOM 1803 O O . PHE A 1 214 ? -9.509 -12.083 0.863 1.00 97.00 214 PHE A O 1
ATOM 1810 N N . TYR A 1 215 ? -10.192 -12.883 2.835 1.00 97.69 215 TYR A N 1
ATOM 1811 C CA . TYR A 1 215 ? -9.012 -13.729 3.045 1.00 97.69 215 TYR A CA 1
ATOM 1812 C C . TYR A 1 215 ? -8.789 -14.709 1.884 1.00 97.69 215 TYR A C 1
ATOM 1814 O O . TYR A 1 215 ? -7.668 -14.818 1.375 1.00 97.69 215 TYR A O 1
ATOM 1822 N N . ARG A 1 216 ? -9.841 -15.418 1.447 1.00 96.62 216 ARG A N 1
ATOM 1823 C CA . ARG A 1 216 ? -9.755 -16.364 0.322 1.00 96.62 216 ARG A CA 1
ATOM 1824 C C . ARG A 1 216 ? -9.347 -15.656 -0.969 1.00 96.62 216 ARG A C 1
ATOM 1826 O O . ARG A 1 216 ? -8.464 -16.153 -1.660 1.00 96.62 216 ARG A O 1
ATOM 1833 N N . ASN A 1 217 ? -9.919 -14.488 -1.255 1.00 94.50 217 ASN A N 1
ATOM 1834 C CA . ASN A 1 217 ? -9.581 -13.706 -2.447 1.00 94.50 217 ASN A CA 1
ATOM 1835 C C . ASN A 1 217 ? -8.166 -13.109 -2.379 1.00 94.50 217 ASN A C 1
ATOM 1837 O O . ASN A 1 217 ? -7.400 -13.246 -3.327 1.00 94.50 217 ASN A O 1
ATOM 1841 N N . PHE A 1 218 ? -7.787 -12.522 -1.245 1.00 95.38 218 PHE A N 1
ATOM 1842 C CA . PHE A 1 218 ? -6.481 -11.898 -1.011 1.00 95.38 218 PHE A CA 1
ATOM 1843 C C . PHE A 1 218 ? -5.329 -12.910 -1.088 1.00 95.38 218 PHE A C 1
ATOM 1845 O O . PHE A 1 218 ? -4.263 -12.619 -1.621 1.00 95.38 218 PHE A O 1
ATOM 1852 N N . THR A 1 219 ? -5.546 -14.137 -0.607 1.00 95.94 219 THR A N 1
ATOM 1853 C CA . THR A 1 219 ? -4.538 -15.214 -0.654 1.00 95.94 219 THR A CA 1
ATOM 1854 C C . THR A 1 219 ? -4.518 -15.985 -1.975 1.00 95.94 219 THR A C 1
ATOM 1856 O O . THR A 1 219 ? -3.587 -16.769 -2.205 1.00 95.94 219 THR A O 1
ATOM 1859 N N . ARG A 1 220 ? -5.515 -15.785 -2.849 1.00 96.00 220 ARG A N 1
ATOM 1860 C CA . ARG A 1 220 ? -5.642 -16.502 -4.120 1.00 96.00 220 ARG A CA 1
ATOM 1861 C C . ARG A 1 220 ? -4.520 -16.106 -5.073 1.00 96.00 220 ARG A C 1
ATOM 1863 O O . ARG A 1 220 ? -4.292 -14.930 -5.342 1.00 96.00 220 ARG A O 1
ATOM 1870 N N . LYS A 1 221 ? -3.861 -17.115 -5.643 1.00 96.25 221 LYS A N 1
ATOM 1871 C CA . LYS A 1 221 ? -2.916 -16.929 -6.748 1.00 96.25 221 LYS A CA 1
ATOM 1872 C C . LYS A 1 221 ? -3.677 -16.772 -8.056 1.00 96.25 221 LYS A C 1
ATOM 1874 O O . LYS A 1 221 ? -4.570 -17.569 -8.351 1.00 96.25 221 LYS A O 1
ATOM 1879 N N . ARG A 1 222 ? -3.315 -15.754 -8.830 1.00 95.69 222 ARG A N 1
ATOM 1880 C CA . ARG A 1 222 ? -3.916 -15.445 -10.132 1.00 95.69 222 ARG A CA 1
ATOM 1881 C C . ARG A 1 222 ? -2.790 -15.207 -11.123 1.00 95.69 222 ARG A C 1
ATOM 1883 O O . ARG A 1 222 ? -1.917 -14.389 -10.853 1.00 95.69 222 ARG A O 1
ATOM 1890 N N . THR A 1 223 ? -2.772 -15.952 -12.223 1.00 97.12 223 THR A N 1
ATOM 1891 C CA . THR A 1 223 ? -1.671 -15.909 -13.191 1.00 97.12 223 THR A CA 1
ATOM 1892 C C . THR A 1 223 ? -2.175 -15.464 -14.553 1.00 97.12 223 THR A C 1
ATOM 1894 O O . THR A 1 223 ? -3.134 -16.024 -15.077 1.00 97.12 223 THR A O 1
ATOM 1897 N N . TYR A 1 224 ? -1.476 -14.498 -15.137 1.00 97.06 224 TYR A N 1
ATOM 1898 C CA . TYR A 1 224 ? -1.803 -13.871 -16.408 1.00 97.06 224 TYR A CA 1
ATOM 1899 C C . TYR A 1 224 ? -0.604 -13.927 -17.352 1.00 97.06 224 TYR A C 1
ATOM 1901 O O . TYR A 1 224 ? 0.548 -13.874 -16.918 1.00 97.06 224 TYR A O 1
ATOM 1909 N N . LYS A 1 225 ? -0.876 -14.023 -18.655 1.00 97.00 225 LYS A N 1
ATOM 1910 C CA . LYS A 1 225 ? 0.112 -13.744 -19.701 1.00 97.00 225 LYS A CA 1
ATOM 1911 C C . LYS A 1 225 ? -0.155 -12.338 -20.215 1.00 97.00 225 LYS A C 1
ATOM 1913 O O . LYS A 1 225 ? -1.257 -12.073 -20.689 1.00 97.00 225 LYS A O 1
ATOM 1918 N N . ALA A 1 226 ? 0.830 -11.460 -20.114 1.00 96.00 226 ALA A N 1
ATOM 1919 C CA . ALA A 1 226 ? 0.722 -10.085 -20.578 1.00 96.00 226 ALA A CA 1
ATOM 1920 C C . ALA A 1 226 ? 2.069 -9.617 -21.124 1.00 96.00 226 ALA A C 1
ATOM 1922 O O . ALA A 1 226 ? 3.116 -10.063 -20.659 1.00 96.00 226 ALA A O 1
ATOM 1923 N N . ASP A 1 227 ? 2.033 -8.714 -22.098 1.00 95.88 227 ASP A N 1
ATOM 1924 C CA . ASP A 1 227 ? 3.223 -7.958 -22.463 1.00 95.88 227 ASP A CA 1
ATOM 1925 C C . ASP A 1 227 ? 3.349 -6.764 -21.506 1.00 95.88 227 ASP A C 1
ATOM 1927 O O . ASP A 1 227 ? 2.354 -6.103 -21.185 1.00 95.88 227 ASP A O 1
ATOM 1931 N N . ILE A 1 228 ? 4.566 -6.515 -21.029 1.00 96.19 228 ILE A N 1
ATOM 1932 C CA . ILE A 1 228 ? 4.892 -5.436 -20.095 1.00 96.19 228 ILE A CA 1
ATOM 1933 C C . ILE A 1 228 ? 6.064 -4.614 -20.626 1.00 96.19 228 ILE A C 1
ATOM 1935 O O . ILE A 1 228 ? 6.932 -5.152 -21.313 1.00 96.19 228 ILE A O 1
ATOM 1939 N N . VAL A 1 229 ? 6.100 -3.327 -20.300 1.00 95.69 229 VAL A N 1
ATOM 1940 C CA . VAL A 1 229 ? 7.164 -2.401 -20.707 1.00 95.69 229 VAL A CA 1
ATOM 1941 C C . VAL A 1 229 ? 7.939 -1.907 -19.492 1.00 95.69 229 VAL A C 1
ATOM 1943 O O . VAL A 1 229 ? 7.334 -1.579 -18.474 1.00 95.69 229 VAL A O 1
ATOM 1946 N N . ALA A 1 230 ? 9.269 -1.892 -19.585 1.00 95.00 230 ALA A N 1
ATOM 1947 C CA . ALA A 1 230 ? 10.138 -1.309 -18.566 1.00 95.00 230 ALA A CA 1
ATOM 1948 C C . ALA A 1 230 ? 9.986 0.219 -18.556 1.00 95.00 230 ALA A C 1
ATOM 1950 O O . ALA A 1 230 ? 10.106 0.845 -19.609 1.00 95.00 230 ALA A O 1
ATOM 1951 N N . ASP A 1 231 ? 9.745 0.821 -17.393 1.00 93.44 231 ASP A N 1
ATOM 1952 C CA . ASP A 1 231 ? 9.588 2.270 -17.261 1.00 93.44 231 ASP A CA 1
ATOM 1953 C C . ASP A 1 231 ? 10.704 2.895 -16.412 1.00 93.44 231 ASP A C 1
ATOM 1955 O O . ASP A 1 231 ? 11.729 3.319 -16.944 1.00 93.44 231 ASP A O 1
ATOM 1959 N N . VAL A 1 232 ? 10.527 2.938 -15.093 1.00 89.31 232 VAL A N 1
ATOM 1960 C CA . VAL A 1 232 ? 11.421 3.640 -14.165 1.00 89.31 232 VAL A CA 1
ATOM 1961 C C . VAL A 1 232 ? 12.120 2.661 -13.231 1.00 89.31 232 VAL A C 1
ATOM 1963 O O . VAL A 1 232 ? 11.545 1.661 -12.808 1.00 89.31 232 VAL A O 1
ATOM 1966 N N . ILE A 1 233 ? 13.376 2.953 -12.901 1.00 91.31 233 ILE A N 1
ATOM 1967 C CA . ILE A 1 233 ? 14.145 2.212 -11.901 1.00 91.31 233 ILE A CA 1
ATOM 1968 C C . ILE A 1 233 ? 13.856 2.818 -10.527 1.00 91.31 233 ILE A C 1
ATOM 1970 O O . ILE A 1 233 ? 14.005 4.026 -10.340 1.00 91.31 233 ILE A O 1
ATOM 1974 N N . ASN A 1 234 ? 13.483 1.987 -9.558 1.00 90.25 234 ASN A N 1
ATOM 1975 C CA . ASN A 1 234 ? 13.431 2.391 -8.162 1.00 90.25 234 ASN A CA 1
ATOM 1976 C C . ASN A 1 234 ? 14.846 2.651 -7.654 1.00 90.25 234 ASN A C 1
ATOM 1978 O O . ASN A 1 234 ? 15.766 1.866 -7.891 1.00 90.25 234 ASN A O 1
ATOM 1982 N N . ASP A 1 235 ? 15.024 3.743 -6.923 1.00 90.88 235 ASP A N 1
ATOM 1983 C CA . ASP A 1 235 ? 16.309 4.059 -6.322 1.00 90.88 235 ASP A CA 1
ATOM 1984 C C . ASP A 1 235 ? 16.140 4.676 -4.937 1.00 90.88 235 ASP A C 1
ATOM 1986 O O . ASP A 1 235 ? 15.145 5.345 -4.653 1.00 90.88 235 ASP A O 1
ATOM 1990 N N . VAL A 1 236 ? 17.124 4.441 -4.072 1.00 87.94 236 VAL A N 1
ATOM 1991 C CA . VAL A 1 236 ? 17.228 5.141 -2.795 1.00 87.94 236 VAL A CA 1
ATOM 1992 C C . VAL A 1 236 ? 18.135 6.335 -3.033 1.00 87.94 236 VAL A C 1
ATOM 1994 O O . VAL A 1 236 ? 19.330 6.192 -3.291 1.00 87.94 236 VAL A O 1
ATOM 1997 N N . MET A 1 237 ? 17.534 7.517 -2.971 1.00 86.88 237 MET A N 1
ATOM 1998 C CA . MET A 1 237 ? 18.209 8.785 -3.209 1.00 86.88 237 MET A CA 1
ATOM 1999 C C . MET A 1 237 ? 18.375 9.539 -1.889 1.00 86.88 237 MET A C 1
ATOM 2001 O O . MET A 1 237 ? 17.539 9.428 -0.991 1.00 86.88 237 MET A O 1
ATOM 2005 N N . HIS A 1 238 ? 19.441 10.320 -1.782 1.00 83.06 238 HIS A N 1
ATOM 2006 C CA . HIS A 1 238 ? 19.689 11.224 -0.665 1.00 83.06 238 HIS A CA 1
ATOM 2007 C C . HIS A 1 238 ? 20.125 12.589 -1.206 1.00 83.06 238 HIS A C 1
ATOM 2009 O O . HIS A 1 238 ? 20.906 12.651 -2.157 1.00 83.06 238 HIS A O 1
ATOM 2015 N N . GLU A 1 239 ? 19.632 13.670 -0.596 1.00 81.38 239 GLU A N 1
ATOM 2016 C CA . GLU A 1 239 ? 20.045 15.036 -0.930 1.00 81.38 239 GLU A CA 1
ATOM 2017 C C . GLU A 1 239 ? 21.507 15.232 -0.518 1.00 81.38 239 GLU A C 1
ATOM 2019 O O . GLU A 1 239 ? 21.857 15.152 0.660 1.00 81.38 239 GLU A O 1
ATOM 2024 N N . ASP A 1 240 ? 22.387 15.477 -1.478 1.00 73.38 240 ASP A N 1
ATOM 2025 C CA . ASP A 1 240 ? 23.763 15.840 -1.180 1.00 73.38 240 ASP A CA 1
ATOM 2026 C C . ASP A 1 240 ? 23.793 17.162 -0.395 1.00 73.38 240 ASP A C 1
ATOM 2028 O O . ASP A 1 240 ? 23.245 18.183 -0.815 1.00 73.38 240 ASP A O 1
ATOM 2032 N N . SER A 1 241 ? 24.433 17.155 0.776 1.00 73.00 241 SER A N 1
ATOM 2033 C CA . SER A 1 241 ? 24.457 18.319 1.665 1.00 73.00 241 SER A CA 1
ATOM 2034 C C . SER A 1 241 ? 25.181 19.530 1.072 1.00 73.00 241 SER A C 1
ATOM 2036 O O . SER A 1 241 ? 24.920 20.647 1.517 1.00 73.00 241 SER A O 1
ATOM 2038 N N . LEU A 1 242 ? 26.089 19.313 0.113 1.00 73.75 242 LEU A N 1
ATOM 2039 C CA . LEU A 1 242 ? 26.871 20.352 -0.552 1.00 73.75 242 LEU A CA 1
ATOM 2040 C C . LEU A 1 242 ? 26.174 20.852 -1.820 1.00 73.75 242 LEU A C 1
ATOM 2042 O O . LEU A 1 242 ? 26.097 22.062 -2.015 1.00 73.75 242 LEU A O 1
ATOM 2046 N N . THR A 1 243 ? 25.664 19.952 -2.668 1.00 80.00 243 THR A N 1
ATOM 2047 C CA . THR A 1 243 ? 25.088 20.342 -3.972 1.00 80.00 243 THR A CA 1
ATOM 2048 C C . THR A 1 243 ? 23.578 20.553 -3.949 1.00 80.00 243 THR A C 1
ATOM 2050 O O . THR A 1 243 ? 23.044 21.155 -4.875 1.00 80.00 243 THR A O 1
ATOM 2053 N N . LYS A 1 244 ? 22.879 20.082 -2.906 1.00 81.75 244 LYS A N 1
ATOM 2054 C CA . LYS A 1 244 ? 21.407 20.024 -2.837 1.00 81.75 244 LYS A CA 1
ATOM 2055 C C . LYS A 1 244 ? 20.756 19.164 -3.921 1.00 81.75 244 LYS A C 1
ATOM 2057 O O . LYS A 1 244 ? 19.538 19.176 -4.075 1.00 81.75 244 LYS A O 1
ATOM 2062 N N . GLU A 1 245 ? 21.546 18.374 -4.641 1.00 84.88 245 GLU A N 1
ATOM 2063 C CA . GLU A 1 245 ? 21.043 17.447 -5.645 1.00 84.88 245 GLU A CA 1
ATOM 2064 C C . GLU A 1 245 ? 20.753 16.083 -5.023 1.00 84.88 245 GLU A C 1
ATOM 2066 O O . GLU A 1 245 ? 21.476 15.596 -4.152 1.00 84.88 245 GLU A O 1
ATOM 2071 N N . ASN A 1 246 ? 19.702 15.426 -5.504 1.00 84.12 246 ASN A N 1
ATOM 2072 C CA . ASN A 1 246 ? 19.438 14.044 -5.138 1.00 84.12 246 ASN A CA 1
ATOM 2073 C C . ASN A 1 246 ? 20.430 13.132 -5.855 1.00 84.12 246 ASN A C 1
ATOM 2075 O O . ASN A 1 246 ? 20.404 13.022 -7.081 1.00 84.12 246 ASN A O 1
ATOM 2079 N N . ARG A 1 247 ? 21.249 12.417 -5.085 1.00 87.38 247 ARG A N 1
ATOM 2080 C CA . ARG A 1 247 ? 22.150 11.387 -5.606 1.00 87.38 247 ARG A CA 1
ATOM 2081 C C . ARG A 1 247 ? 21.746 10.005 -5.118 1.00 87.38 247 ARG A C 1
ATOM 2083 O O . ARG A 1 247 ? 21.210 9.854 -4.020 1.00 87.38 247 ARG A O 1
ATOM 2090 N N . SER A 1 248 ? 22.041 8.998 -5.931 1.00 90.94 248 SER A N 1
ATOM 2091 C CA . SER A 1 248 ? 21.898 7.599 -5.531 1.00 90.94 248 SER A CA 1
ATOM 2092 C C . SER A 1 248 ? 22.840 7.297 -4.368 1.00 90.94 248 SER A C 1
ATOM 2094 O O . SER A 1 248 ? 23.994 7.729 -4.384 1.00 90.94 248 SER A O 1
ATOM 2096 N N . ILE A 1 249 ? 22.373 6.546 -3.368 1.00 92.06 249 ILE A N 1
ATOM 2097 C CA . ILE A 1 249 ? 23.244 6.086 -2.271 1.00 92.06 249 ILE A CA 1
ATOM 2098 C C . ILE A 1 249 ? 24.161 4.932 -2.703 1.00 92.06 249 ILE A C 1
ATOM 2100 O O . ILE A 1 249 ? 25.074 4.552 -1.971 1.00 92.06 249 ILE A O 1
ATOM 2104 N N . TRP A 1 250 ? 23.896 4.328 -3.864 1.00 92.56 250 TRP A N 1
ATOM 2105 C CA . TRP A 1 250 ? 24.614 3.150 -4.334 1.00 92.56 250 TRP A CA 1
ATOM 2106 C C . TRP A 1 250 ? 25.817 3.569 -5.178 1.00 92.56 250 TRP A C 1
ATOM 2108 O O . TRP A 1 250 ? 25.629 4.176 -6.232 1.00 92.56 250 TRP A O 1
ATOM 2118 N N . PRO A 1 251 ? 27.050 3.203 -4.785 1.00 88.75 251 PRO A N 1
ATOM 2119 C CA . PRO A 1 251 ? 28.231 3.521 -5.584 1.00 88.75 251 PRO A CA 1
ATOM 2120 C C . PRO A 1 251 ? 28.249 2.743 -6.907 1.00 88.75 251 PRO A C 1
ATOM 2122 O O . PRO A 1 251 ? 28.727 3.247 -7.918 1.00 88.75 251 PRO A O 1
ATOM 2125 N N . VAL A 1 252 ? 27.715 1.516 -6.902 1.00 89.81 252 VAL A N 1
ATOM 2126 C CA . VAL A 1 252 ? 27.565 0.649 -8.076 1.00 89.81 252 VAL A CA 1
ATOM 2127 C C . VAL A 1 252 ? 26.235 -0.094 -7.968 1.00 89.81 252 VAL A C 1
ATOM 2129 O O . VAL A 1 252 ? 25.902 -0.623 -6.906 1.00 89.81 252 VAL A O 1
ATOM 2132 N N . LYS A 1 253 ? 25.482 -0.155 -9.071 1.00 92.19 253 LYS A N 1
ATOM 2133 C CA . LYS A 1 253 ? 24.233 -0.921 -9.171 1.00 92.19 253 LYS A CA 1
ATOM 2134 C C . LYS A 1 253 ? 24.514 -2.276 -9.822 1.00 92.19 253 LYS A C 1
ATOM 2136 O O . LYS A 1 253 ? 24.746 -2.353 -11.022 1.00 92.19 253 LYS A O 1
ATOM 2141 N N . ASP A 1 254 ? 24.486 -3.343 -9.027 1.00 93.50 254 ASP A N 1
ATOM 2142 C CA . ASP A 1 254 ? 24.671 -4.745 -9.448 1.00 93.50 254 ASP A CA 1
ATOM 2143 C C . ASP A 1 254 ? 23.354 -5.431 -9.880 1.00 93.50 254 ASP A C 1
ATOM 2145 O O . ASP A 1 254 ? 23.259 -6.656 -9.986 1.00 93.50 254 ASP A O 1
ATOM 2149 N N . GLY A 1 255 ? 22.323 -4.624 -10.124 1.00 93.88 255 GLY A N 1
ATOM 2150 C CA . GLY A 1 255 ? 20.993 -5.003 -10.579 1.00 93.88 255 GLY A CA 1
ATOM 2151 C C . GLY A 1 255 ? 20.103 -3.768 -10.717 1.00 93.88 255 GLY A C 1
ATOM 2152 O O . GLY A 1 255 ? 20.563 -2.642 -10.533 1.00 93.88 255 GLY A O 1
ATOM 2153 N N . GLN A 1 256 ? 18.830 -3.972 -11.046 1.00 94.19 256 GLN A N 1
ATOM 2154 C CA . GLN A 1 256 ? 17.830 -2.909 -11.171 1.00 94.19 256 GLN A CA 1
ATOM 2155 C C . GLN A 1 256 ? 16.481 -3.405 -10.656 1.00 94.19 256 GLN A C 1
ATOM 2157 O O . GLN A 1 256 ? 16.013 -4.466 -11.063 1.00 94.19 256 GLN A O 1
ATOM 2162 N N . ASP A 1 257 ? 15.850 -2.647 -9.768 1.00 95.62 257 ASP A N 1
ATOM 2163 C CA . ASP A 1 257 ? 14.455 -2.838 -9.402 1.00 95.62 257 ASP A CA 1
ATOM 2164 C C . ASP A 1 257 ? 13.607 -1.945 -10.301 1.00 95.62 257 ASP A C 1
ATOM 2166 O O . ASP A 1 257 ? 13.604 -0.726 -10.158 1.00 95.62 257 ASP A O 1
ATOM 2170 N N . ILE A 1 258 ? 12.963 -2.546 -11.294 1.00 95.12 258 ILE A N 1
ATOM 2171 C CA . ILE A 1 258 ? 12.312 -1.828 -12.388 1.00 95.12 258 ILE A CA 1
ATOM 2172 C C . ILE A 1 258 ? 10.807 -1.864 -12.181 1.00 95.12 258 ILE A C 1
ATOM 2174 O O . ILE A 1 258 ? 10.229 -2.926 -11.947 1.00 95.12 258 ILE A O 1
ATOM 2178 N N . ILE A 1 259 ? 10.159 -0.713 -12.323 1.00 95.44 259 ILE A N 1
ATOM 2179 C CA . ILE A 1 259 ? 8.716 -0.629 -12.485 1.00 95.44 259 ILE A CA 1
ATOM 2180 C C . ILE A 1 259 ? 8.370 -0.992 -13.926 1.00 95.44 259 ILE A C 1
ATOM 2182 O O . ILE A 1 259 ? 8.746 -0.300 -14.874 1.00 95.44 259 ILE A O 1
ATOM 2186 N N . PHE A 1 260 ? 7.629 -2.080 -14.083 1.00 95.62 260 PHE A N 1
ATOM 2187 C CA . PHE A 1 260 ? 7.029 -2.480 -15.344 1.00 95.62 260 PHE A CA 1
ATOM 2188 C C . PHE A 1 260 ? 5.570 -2.043 -15.420 1.00 95.62 260 PHE A C 1
ATOM 2190 O O . PHE A 1 260 ? 4.844 -2.128 -14.431 1.00 95.62 260 PHE A O 1
ATOM 2197 N N . ILE A 1 261 ? 5.126 -1.654 -16.613 1.00 95.88 261 ILE A N 1
ATOM 2198 C CA . ILE A 1 261 ? 3.730 -1.312 -16.901 1.00 95.88 261 ILE A CA 1
ATOM 2199 C C . ILE A 1 261 ? 3.128 -2.393 -17.791 1.00 95.88 261 ILE A C 1
ATOM 2201 O O . ILE A 1 261 ? 3.708 -2.746 -18.818 1.00 95.88 261 ILE A O 1
ATOM 2205 N N . THR A 1 262 ? 1.955 -2.920 -17.446 1.00 95.81 262 THR A N 1
ATOM 2206 C CA . THR A 1 262 ? 1.220 -3.810 -18.359 1.00 95.81 262 THR A CA 1
ATOM 2207 C C . THR A 1 262 ? 0.770 -3.052 -19.605 1.00 95.81 262 THR A C 1
ATOM 2209 O O . THR A 1 262 ? 0.148 -2.006 -19.475 1.00 95.81 262 THR A O 1
ATOM 2212 N N . LEU A 1 263 ? 1.007 -3.582 -20.808 1.00 94.38 263 LEU A N 1
ATOM 2213 C CA . LEU A 1 263 ? 0.577 -2.930 -22.058 1.00 94.38 263 LEU A CA 1
ATOM 2214 C C . LEU A 1 263 ? -0.931 -3.039 -22.318 1.00 94.38 263 LEU A C 1
ATOM 2216 O O . LEU A 1 263 ? -1.489 -2.289 -23.114 1.00 94.38 263 LEU A O 1
ATOM 2220 N N . LYS A 1 264 ? -1.599 -3.993 -21.666 1.00 93.56 264 LYS A N 1
ATOM 2221 C CA . LYS A 1 264 ? -3.054 -4.165 -21.692 1.00 93.56 264 LYS A CA 1
ATOM 2222 C C . LYS A 1 264 ? -3.576 -4.308 -20.265 1.00 93.56 264 LYS A C 1
ATOM 2224 O O . LYS A 1 264 ? -2.834 -4.818 -19.423 1.00 93.56 264 LYS A O 1
ATOM 2229 N N . PRO A 1 265 ? -4.838 -3.931 -20.001 1.00 93.25 265 PRO A N 1
ATOM 2230 C CA . PRO A 1 265 ? -5.430 -4.129 -18.690 1.00 93.25 265 PRO A CA 1
ATOM 2231 C C . PRO A 1 265 ? -5.422 -5.604 -18.269 1.00 93.25 265 PRO A C 1
ATOM 2233 O O . PRO A 1 265 ? -5.788 -6.487 -19.045 1.00 93.25 265 PRO A O 1
ATOM 2236 N N . VAL A 1 266 ? -5.054 -5.855 -17.016 1.00 92.44 266 VAL A N 1
ATOM 2237 C CA . VAL A 1 266 ? -5.211 -7.135 -16.319 1.00 92.44 266 VAL A CA 1
ATOM 2238 C C . VAL A 1 266 ? -6.193 -6.885 -15.181 1.00 92.44 266 VAL A C 1
ATOM 2240 O O . VAL A 1 266 ? -6.001 -5.961 -14.400 1.00 92.44 266 VAL A O 1
ATOM 2243 N N . GLU A 1 267 ? -7.279 -7.657 -15.104 1.00 89.62 267 GLU A N 1
ATOM 2244 C CA . GLU A 1 267 ? -8.378 -7.384 -14.155 1.00 89.62 267 GLU A CA 1
ATOM 2245 C C . GLU A 1 267 ? -8.923 -5.946 -14.273 1.00 89.62 267 GLU A C 1
ATOM 2247 O O . GLU A 1 267 ? -9.131 -5.252 -13.281 1.00 89.62 267 GLU A O 1
ATOM 2252 N N . SER A 1 268 ? -9.116 -5.489 -15.516 1.00 89.56 268 SER A N 1
ATOM 2253 C CA . SER A 1 268 ? -9.640 -4.156 -15.857 1.00 89.56 268 SER A CA 1
ATOM 2254 C C . SER A 1 268 ? -8.762 -2.967 -15.441 1.00 89.56 268 SER A C 1
ATOM 2256 O O . SER A 1 268 ? -9.190 -1.827 -15.597 1.00 89.56 268 SER A O 1
ATOM 2258 N N . LYS A 1 269 ? -7.531 -3.201 -14.966 1.00 91.50 269 LYS A N 1
ATOM 2259 C CA . LYS A 1 269 ? -6.572 -2.151 -14.596 1.00 91.50 269 LYS A CA 1
ATOM 2260 C C . LYS A 1 269 ? -5.248 -2.309 -15.333 1.00 91.50 269 LYS A C 1
ATOM 2262 O O . LYS A 1 269 ? -4.802 -3.423 -15.603 1.00 91.50 269 LYS A O 1
ATOM 2267 N N . PHE A 1 270 ? -4.595 -1.191 -15.619 1.00 94.69 270 PHE A N 1
ATOM 2268 C CA . PHE A 1 270 ? -3.173 -1.189 -15.944 1.00 94.69 270 PHE A CA 1
ATOM 2269 C C . PHE A 1 270 ? -2.377 -1.264 -14.639 1.00 94.69 270 PHE A C 1
ATOM 2271 O O . PHE A 1 270 ? -2.655 -0.517 -13.702 1.00 94.69 270 PHE A O 1
ATOM 2278 N N . TRP A 1 271 ? -1.400 -2.165 -14.571 1.00 93.69 271 TRP A N 1
ATOM 2279 C CA . TRP A 1 271 ? -0.600 -2.371 -13.368 1.00 93.69 271 TRP A CA 1
ATOM 2280 C C . TRP A 1 271 ? 0.799 -1.803 -13.531 1.00 93.69 271 TRP A C 1
ATOM 2282 O O . TRP A 1 271 ? 1.449 -2.039 -14.548 1.00 93.69 271 TRP A O 1
ATOM 2292 N N . LEU A 1 272 ? 1.253 -1.118 -12.482 1.00 94.50 272 LEU A N 1
ATOM 2293 C CA . LEU A 1 272 ? 2.659 -0.848 -12.221 1.00 94.50 272 LEU A CA 1
AT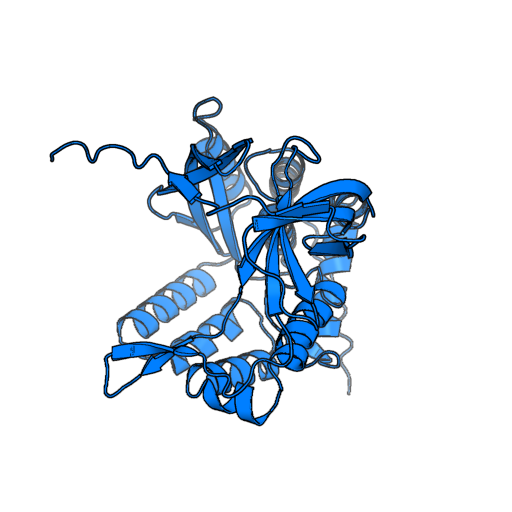OM 2294 C C . LEU A 1 272 ? 3.189 -1.939 -11.296 1.00 94.50 272 LEU A C 1
ATOM 2296 O O . LEU A 1 272 ? 2.638 -2.155 -10.218 1.00 94.50 272 LEU A O 1
ATOM 2300 N N . ILE A 1 273 ? 4.235 -2.642 -11.718 1.00 94.69 273 ILE A N 1
ATOM 2301 C CA . ILE A 1 273 ? 4.760 -3.798 -10.995 1.00 94.69 273 ILE A CA 1
ATOM 2302 C C . ILE A 1 273 ? 6.267 -3.643 -10.837 1.00 94.69 273 ILE A C 1
ATOM 2304 O O . ILE A 1 273 ? 6.998 -3.658 -11.822 1.00 94.69 273 ILE A O 1
ATOM 2308 N N . SER A 1 274 ? 6.728 -3.518 -9.594 1.00 94.69 274 SER A N 1
ATOM 2309 C CA . SER A 1 274 ? 8.154 -3.574 -9.269 1.00 94.69 274 SER A CA 1
ATOM 2310 C C . SER A 1 274 ? 8.688 -4.991 -9.498 1.00 94.69 274 SER A C 1
ATOM 2312 O O . SER A 1 274 ? 8.072 -5.980 -9.087 1.00 94.69 274 SER A O 1
ATOM 2314 N N . HIS A 1 275 ? 9.829 -5.099 -10.174 1.00 95.25 275 HIS A N 1
ATOM 2315 C CA . HIS A 1 275 ? 10.506 -6.360 -10.424 1.00 95.25 275 HIS A CA 1
ATOM 2316 C C . HIS A 1 275 ? 12.024 -6.188 -10.465 1.00 95.25 275 HIS A C 1
ATOM 2318 O O . HIS A 1 275 ? 12.568 -5.415 -11.254 1.00 95.25 275 HIS A O 1
ATOM 2324 N N . LEU A 1 276 ? 12.703 -6.993 -9.653 1.00 95.44 276 LEU A N 1
ATOM 2325 C CA . LEU A 1 276 ? 14.150 -6.989 -9.540 1.00 95.44 276 LEU A CA 1
ATOM 2326 C C . LEU A 1 276 ? 14.811 -7.857 -10.618 1.00 95.44 276 LEU A C 1
ATOM 2328 O O . LEU A 1 276 ? 14.601 -9.071 -10.675 1.00 95.44 276 LEU A O 1
ATOM 2332 N N . VAL A 1 277 ? 15.694 -7.250 -11.406 1.00 93.69 277 VAL A N 1
ATOM 2333 C CA . VAL A 1 277 ? 16.518 -7.908 -12.424 1.00 93.69 277 VAL A CA 1
ATOM 2334 C C . VAL A 1 277 ? 18.009 -7.740 -12.120 1.00 93.69 277 VAL A C 1
ATOM 2336 O O . VAL A 1 277 ? 18.443 -6.746 -11.548 1.00 93.69 277 VAL A O 1
ATOM 2339 N N . LYS A 1 278 ? 18.825 -8.729 -12.506 1.00 90.94 278 LYS A N 1
ATOM 2340 C CA . LYS A 1 278 ? 20.298 -8.658 -12.379 1.00 90.94 278 LYS A CA 1
ATOM 2341 C C . LYS A 1 278 ? 20.984 -7.950 -13.543 1.00 90.94 278 LYS A C 1
ATOM 2343 O O . LYS A 1 278 ? 22.130 -7.542 -13.426 1.00 90.94 278 LYS A O 1
ATOM 2348 N N . LYS A 1 279 ? 20.323 -7.897 -14.697 1.00 87.81 279 LYS A N 1
ATOM 2349 C CA . LYS A 1 279 ? 20.864 -7.284 -15.910 1.00 87.81 279 LYS A CA 1
ATOM 2350 C C . LYS A 1 279 ? 20.232 -5.919 -16.087 1.00 87.81 279 LYS A C 1
ATOM 2352 O O . LYS A 1 279 ? 19.049 -5.774 -15.792 1.00 87.81 279 LYS A O 1
ATOM 2357 N N . CYS A 1 280 ? 21.004 -4.971 -16.605 1.00 85.81 280 CYS A N 1
ATOM 2358 C CA . CYS A 1 280 ? 20.453 -3.696 -17.024 1.00 85.81 280 CYS A CA 1
ATOM 2359 C C . CYS A 1 280 ? 19.415 -3.914 -18.128 1.00 85.81 280 CYS A C 1
ATOM 2361 O O . CYS A 1 280 ? 19.642 -4.692 -19.058 1.00 85.81 280 CYS A O 1
ATOM 2363 N N . VAL A 1 281 ? 18.279 -3.245 -17.992 1.00 90.44 281 VAL A N 1
ATOM 2364 C CA . VAL A 1 281 ? 17.196 -3.229 -18.969 1.00 90.44 281 VAL A CA 1
ATOM 2365 C C . VAL A 1 281 ? 16.890 -1.774 -19.278 1.00 90.44 281 VAL A C 1
ATOM 2367 O O . VAL A 1 281 ? 16.616 -0.984 -18.375 1.00 90.44 281 VAL A O 1
ATOM 2370 N N . ASP A 1 282 ? 16.918 -1.433 -20.560 1.00 91.19 282 ASP A N 1
ATOM 2371 C CA . ASP A 1 282 ? 16.624 -0.077 -20.996 1.00 91.19 282 ASP A CA 1
ATOM 2372 C C . ASP A 1 282 ? 15.131 0.223 -20.854 1.00 91.19 282 ASP A C 1
ATOM 2374 O O . ASP A 1 282 ? 14.265 -0.622 -21.128 1.00 91.19 282 ASP A O 1
ATOM 2378 N N . ARG A 1 283 ? 14.823 1.462 -20.468 1.00 92.62 283 ARG A N 1
ATOM 2379 C CA . ARG A 1 283 ? 13.456 1.986 -20.477 1.00 92.62 283 ARG A CA 1
ATOM 2380 C C . ARG A 1 283 ? 12.836 1.818 -21.868 1.00 92.62 283 ARG A C 1
ATOM 2382 O O . ARG A 1 283 ? 13.501 2.000 -22.884 1.00 92.62 283 ARG A O 1
ATOM 2389 N N . GLY A 1 284 ? 11.559 1.453 -21.908 1.00 93.19 284 GLY A N 1
ATOM 2390 C CA . GLY A 1 284 ? 10.826 1.161 -23.138 1.00 93.19 284 GLY A CA 1
ATOM 2391 C C . GLY A 1 284 ? 10.986 -0.276 -23.647 1.00 93.19 284 GLY A C 1
ATOM 2392 O O . GLY A 1 284 ? 10.278 -0.670 -24.573 1.00 93.19 284 GLY A O 1
ATOM 2393 N N . THR A 1 285 ? 11.854 -1.102 -23.052 1.00 94.88 285 THR A N 1
ATOM 2394 C CA . THR A 1 285 ? 11.979 -2.513 -23.456 1.00 94.88 285 THR A CA 1
ATOM 239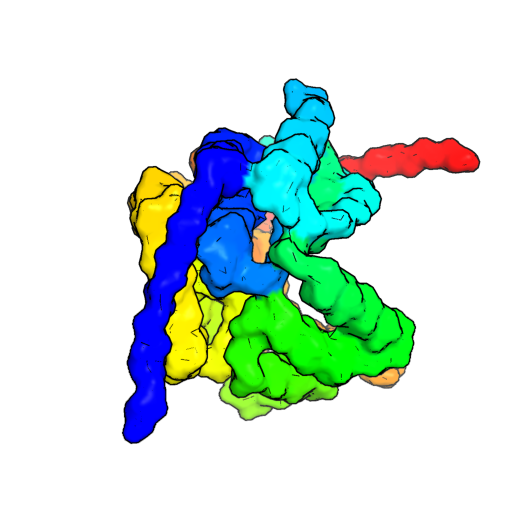5 C C . THR A 1 285 ? 10.703 -3.291 -23.130 1.00 94.88 285 THR A C 1
ATOM 2397 O O . THR A 1 285 ? 10.229 -3.273 -21.991 1.00 94.88 285 THR A O 1
ATOM 2400 N N . VAL A 1 286 ? 10.162 -4.007 -24.119 1.00 95.69 286 VAL A N 1
ATOM 2401 C CA . VAL A 1 286 ? 8.938 -4.809 -23.993 1.00 95.69 286 VAL A CA 1
ATOM 2402 C C . VAL A 1 286 ? 9.268 -6.281 -23.811 1.00 95.69 286 VAL A C 1
ATOM 2404 O O . VAL A 1 286 ? 9.970 -6.895 -24.623 1.00 95.69 286 VAL A O 1
ATOM 2407 N N . PHE A 1 287 ? 8.665 -6.873 -22.786 1.00 96.38 287 PHE A N 1
ATOM 2408 C CA . PHE A 1 287 ? 8.787 -8.285 -22.470 1.00 96.38 287 PHE A CA 1
ATOM 2409 C C . PHE A 1 287 ? 7.427 -8.979 -22.532 1.00 96.38 287 PHE A C 1
ATOM 2411 O O . PHE A 1 287 ? 6.465 -8.481 -21.945 1.00 96.38 287 PHE A O 1
ATOM 2418 N N . PRO A 1 288 ? 7.337 -10.172 -23.145 1.00 97.12 288 PRO A N 1
ATOM 2419 C CA . PRO A 1 288 ? 6.298 -11.112 -22.769 1.00 97.12 288 PRO A CA 1
ATOM 2420 C C . PRO A 1 288 ? 6.555 -11.564 -21.339 1.00 97.12 288 PRO A C 1
ATOM 2422 O O . PRO A 1 288 ? 7.672 -11.958 -21.006 1.00 97.12 288 PRO A O 1
ATOM 2425 N N . ALA A 1 289 ? 5.525 -11.556 -20.505 1.00 97.06 289 ALA A N 1
ATOM 2426 C CA . ALA A 1 289 ? 5.650 -11.924 -19.110 1.00 97.06 289 ALA A CA 1
ATOM 2427 C C . ALA A 1 289 ? 4.531 -12.861 -18.660 1.00 97.06 289 ALA A C 1
ATOM 2429 O O . ALA A 1 289 ? 3.371 -12.753 -19.075 1.00 97.06 289 ALA A O 1
ATOM 2430 N N . ARG A 1 290 ? 4.887 -13.771 -17.751 1.00 97.94 290 ARG A N 1
ATOM 2431 C CA . ARG A 1 290 ? 3.922 -14.474 -16.909 1.00 97.94 290 ARG A CA 1
ATOM 2432 C C . ARG A 1 290 ? 3.876 -13.773 -15.556 1.00 97.94 290 ARG A C 1
ATOM 2434 O O . ARG A 1 290 ? 4.850 -13.798 -14.812 1.00 97.94 290 ARG A O 1
ATOM 2441 N N . ILE A 1 291 ? 2.746 -13.146 -15.252 1.00 96.88 291 ILE A N 1
ATOM 2442 C CA . ILE A 1 291 ? 2.535 -12.362 -14.033 1.00 96.88 291 ILE A CA 1
ATOM 2443 C C . ILE A 1 291 ? 1.671 -13.187 -13.091 1.00 96.88 291 ILE A C 1
ATOM 2445 O O . ILE A 1 291 ? 0.531 -13.502 -13.421 1.00 96.88 291 ILE A O 1
ATOM 2449 N N . THR A 1 292 ? 2.195 -13.544 -11.923 1.00 96.00 292 THR A N 1
ATOM 2450 C CA . THR A 1 292 ? 1.439 -14.224 -10.866 1.00 96.00 292 THR A CA 1
ATOM 2451 C C . THR A 1 292 ? 1.208 -13.270 -9.706 1.00 96.00 292 THR A C 1
ATOM 2453 O O . THR A 1 292 ? 2.125 -12.988 -8.942 1.00 96.00 292 THR A O 1
ATOM 2456 N N . MET A 1 293 ? -0.023 -12.789 -9.568 1.00 94.44 293 MET A N 1
ATOM 2457 C CA . MET A 1 293 ? -0.448 -11.890 -8.499 1.00 94.44 293 MET A CA 1
ATOM 2458 C C . MET A 1 293 ? -0.912 -12.689 -7.280 1.00 94.44 293 MET A C 1
ATOM 2460 O O . MET A 1 293 ? -1.645 -13.679 -7.413 1.00 94.44 293 MET A O 1
ATOM 2464 N N . GLN A 1 294 ? -0.501 -12.252 -6.092 1.00 94.38 294 GLN A N 1
ATOM 2465 C CA . GLN A 1 294 ? -0.948 -12.797 -4.814 1.00 94.38 294 GLN A CA 1
ATOM 2466 C C . GLN A 1 294 ? -0.786 -11.731 -3.727 1.00 94.38 294 GLN A C 1
ATOM 2468 O O . GLN A 1 294 ? 0.242 -11.063 -3.681 1.00 94.38 294 GLN A O 1
ATOM 2473 N N . TYR A 1 295 ? -1.754 -11.614 -2.816 1.00 93.31 295 TYR A N 1
ATOM 2474 C CA . TYR A 1 295 ? -1.768 -10.542 -1.820 1.00 93.31 295 TYR A CA 1
ATOM 2475 C C . TYR A 1 295 ? -1.731 -9.161 -2.499 1.00 93.31 295 TYR A C 1
ATOM 2477 O O . TYR A 1 295 ? -2.570 -8.897 -3.359 1.00 93.31 295 TYR A O 1
ATOM 2485 N N . ASP A 1 296 ? -0.765 -8.319 -2.125 1.00 87.62 296 ASP A N 1
ATOM 2486 C CA . ASP A 1 296 ? -0.497 -6.997 -2.703 1.00 87.62 296 ASP A CA 1
ATOM 2487 C C . ASP A 1 296 ? 0.827 -6.969 -3.500 1.00 87.62 296 ASP A C 1
ATOM 2489 O O . ASP A 1 296 ? 1.406 -5.914 -3.723 1.00 87.62 296 ASP A O 1
ATOM 2493 N N . PHE A 1 297 ? 1.342 -8.137 -3.915 1.00 91.00 297 PHE A N 1
ATOM 2494 C CA . PHE A 1 297 ? 2.545 -8.245 -4.748 1.00 91.00 297 PHE A CA 1
ATOM 2495 C C . PHE A 1 297 ? 2.302 -9.110 -5.992 1.00 91.00 297 PHE A C 1
ATOM 2497 O O . PHE A 1 297 ? 1.324 -9.858 -6.103 1.00 91.00 297 PHE A O 1
ATOM 2504 N N . ALA A 1 298 ? 3.245 -9.055 -6.933 1.00 92.81 298 ALA A N 1
ATOM 2505 C CA . ALA A 1 298 ? 3.280 -9.954 -8.077 1.00 92.81 298 ALA A CA 1
ATOM 2506 C C . ALA A 1 298 ? 4.670 -10.570 -8.266 1.00 92.81 298 ALA A C 1
ATOM 2508 O O . ALA A 1 298 ? 5.695 -9.939 -8.026 1.00 92.81 298 ALA A O 1
ATOM 2509 N N . VAL A 1 299 ? 4.698 -11.824 -8.711 1.00 93.00 299 VAL A N 1
ATOM 2510 C CA . VAL A 1 299 ? 5.904 -12.494 -9.207 1.00 93.00 299 VAL A CA 1
ATOM 2511 C C . VAL A 1 299 ? 5.849 -12.475 -10.724 1.00 93.00 299 VAL A C 1
ATOM 2513 O O . VAL A 1 299 ? 4.870 -12.941 -11.310 1.00 93.00 299 VAL A O 1
ATOM 2516 N N . ILE A 1 300 ? 6.895 -11.947 -11.351 1.00 94.44 300 ILE A N 1
ATOM 2517 C CA . ILE A 1 300 ? 7.008 -11.861 -12.804 1.00 94.44 300 ILE A CA 1
ATOM 2518 C C . ILE A 1 300 ? 8.061 -12.855 -13.283 1.00 94.44 300 ILE A C 1
ATOM 2520 O O . ILE A 1 300 ? 9.163 -12.922 -12.743 1.00 94.44 300 ILE A O 1
ATOM 2524 N N . GLU A 1 301 ? 7.720 -13.611 -14.320 1.00 95.94 301 GLU A N 1
ATOM 2525 C CA . GLU A 1 301 ? 8.676 -14.363 -15.125 1.00 95.94 301 GLU A CA 1
ATOM 2526 C C . GLU A 1 301 ? 8.763 -13.707 -16.502 1.00 95.94 301 GLU A C 1
ATOM 2528 O O . GLU A 1 301 ? 7.808 -13.751 -17.284 1.00 95.94 301 GLU A O 1
ATOM 2533 N N . LEU A 1 302 ? 9.903 -13.072 -16.774 1.00 95.69 302 LEU A N 1
ATOM 2534 C CA . LEU A 1 302 ? 10.180 -12.411 -18.046 1.00 95.69 302 LEU A CA 1
ATOM 2535 C C . LEU A 1 302 ? 10.588 -13.439 -19.107 1.00 95.69 302 LEU A C 1
ATOM 2537 O O . LEU A 1 302 ? 11.455 -14.283 -18.877 1.00 95.69 302 LEU A O 1
ATOM 2541 N N . GLY A 1 303 ? 9.990 -13.343 -20.291 1.00 95.62 303 GLY A N 1
ATOM 2542 C CA . GLY A 1 303 ? 10.493 -13.996 -21.493 1.00 95.62 303 GLY A CA 1
ATOM 2543 C C . GLY A 1 303 ? 11.619 -13.195 -22.154 1.00 95.62 303 GLY A C 1
ATOM 2544 O O . GLY A 1 303 ? 12.158 -12.247 -21.585 1.00 95.62 303 GLY A O 1
ATOM 2545 N N . LYS A 1 304 ? 11.986 -13.568 -23.385 1.00 95.00 304 LYS A N 1
ATOM 2546 C CA . LYS A 1 304 ? 12.971 -12.805 -24.169 1.00 95.00 304 LYS A CA 1
ATOM 2547 C C . LYS A 1 304 ? 12.389 -11.438 -24.571 1.00 95.00 304 LYS A C 1
ATOM 2549 O O . LYS A 1 304 ? 11.208 -11.407 -24.931 1.00 95.00 304 LYS A O 1
ATOM 2554 N N . PRO A 1 305 ? 13.187 -10.350 -24.555 1.00 94.88 305 PRO A N 1
ATOM 2555 C CA . PRO A 1 305 ? 12.762 -9.058 -25.090 1.00 94.88 305 PRO A CA 1
ATOM 2556 C C . PRO A 1 305 ? 12.186 -9.221 -26.500 1.00 94.88 305 PRO A C 1
ATOM 2558 O O . PRO A 1 305 ? 12.776 -9.915 -27.330 1.00 94.88 305 PRO A O 1
ATOM 2561 N N . LYS A 1 306 ? 11.023 -8.617 -26.754 1.00 93.31 306 LYS A N 1
ATOM 2562 C CA . LYS A 1 306 ? 10.342 -8.680 -28.059 1.00 93.31 306 LYS A CA 1
ATOM 2563 C C . LYS A 1 306 ? 10.615 -7.450 -28.915 1.00 93.31 306 LYS A C 1
ATOM 2565 O O . LYS A 1 306 ? 10.734 -7.566 -30.129 1.00 93.31 306 LYS A O 1
ATOM 2570 N N . SER A 1 307 ? 10.654 -6.281 -28.289 1.00 91.75 307 SER A N 1
ATOM 2571 C CA . SER A 1 307 ? 10.825 -4.995 -28.958 1.00 91.75 307 SER A CA 1
ATOM 2572 C C . SER A 1 307 ? 11.285 -3.937 -27.960 1.00 91.75 307 SER A C 1
ATOM 2574 O O . SER A 1 307 ? 11.252 -4.149 -26.746 1.00 91.75 307 SER A O 1
ATOM 2576 N N . GLN A 1 308 ? 11.691 -2.787 -28.485 1.00 90.00 308 GLN A N 1
ATOM 2577 C CA . GLN A 1 308 ? 11.945 -1.585 -27.712 1.00 90.00 308 GLN A CA 1
ATOM 2578 C C . GLN A 1 308 ? 11.009 -0.502 -28.225 1.00 90.00 308 GLN A C 1
ATOM 2580 O O . GLN A 1 308 ? 10.995 -0.176 -29.412 1.00 90.00 308 GLN A O 1
ATOM 2585 N N . VAL A 1 309 ? 10.186 0.020 -27.329 1.00 85.50 309 VAL A N 1
ATOM 2586 C CA . VAL A 1 309 ? 9.478 1.262 -27.583 1.00 85.50 309 VAL A CA 1
ATOM 2587 C C . VAL A 1 309 ? 10.506 2.379 -27.411 1.00 85.50 309 VAL A C 1
ATOM 2589 O O . VAL A 1 309 ? 11.235 2.375 -26.421 1.00 85.50 309 VAL A O 1
ATOM 2592 N N . GLY A 1 310 ? 10.604 3.304 -28.374 1.00 75.00 310 GLY A N 1
ATOM 2593 C CA . GLY A 1 310 ? 11.402 4.530 -28.205 1.00 75.00 310 GLY A CA 1
ATOM 2594 C C . GLY A 1 310 ? 10.930 5.344 -26.991 1.00 75.00 310 GLY A C 1
ATOM 2595 O O . GLY A 1 310 ? 10.039 4.897 -26.279 1.00 75.00 310 GLY A O 1
ATOM 2596 N N . GLU A 1 311 ? 11.490 6.536 -26.762 1.00 81.25 311 GLU A N 1
ATOM 2597 C CA . GLU A 1 311 ? 11.254 7.368 -25.562 1.00 81.25 311 GLU A CA 1
ATOM 2598 C C . GLU A 1 311 ? 9.827 7.271 -24.982 1.00 81.25 311 GLU A C 1
ATOM 2600 O O . GLU A 1 311 ? 8.894 7.932 -25.450 1.00 81.25 311 GLU A O 1
ATOM 2605 N N . LEU A 1 312 ? 9.670 6.411 -23.965 1.00 86.75 312 LEU A N 1
ATOM 2606 C CA . LEU A 1 312 ? 8.409 6.209 -23.261 1.00 86.75 312 LEU A CA 1
ATOM 2607 C C . LEU A 1 312 ? 8.097 7.498 -22.500 1.00 86.75 312 LEU A C 1
ATOM 2609 O O . LEU A 1 312 ? 8.887 7.929 -21.656 1.00 86.75 312 LEU A O 1
ATOM 2613 N N . PHE A 1 313 ? 6.963 8.126 -22.792 1.00 89.44 313 PHE A N 1
ATOM 2614 C CA . PHE A 1 313 ? 6.570 9.376 -22.152 1.00 89.44 313 PHE A CA 1
ATOM 2615 C C . PHE A 1 313 ? 5.226 9.231 -21.439 1.00 89.44 313 PHE A C 1
ATOM 2617 O O . PHE A 1 313 ? 4.344 8.479 -21.861 1.00 89.44 313 PHE A O 1
ATOM 2624 N N . HIS A 1 314 ? 5.095 9.948 -20.323 1.00 91.44 314 HIS A N 1
ATOM 2625 C CA . HIS A 1 314 ? 3.896 9.942 -19.495 1.00 91.44 314 HIS A CA 1
ATOM 2626 C C . HIS A 1 314 ? 3.127 11.230 -19.757 1.00 91.44 314 HIS A C 1
ATOM 2628 O O . HIS A 1 314 ? 3.601 12.312 -19.416 1.00 91.44 314 HIS A O 1
ATOM 2634 N N . GLU A 1 315 ? 1.944 11.110 -20.349 1.00 90.19 315 GLU A N 1
ATOM 2635 C CA . GLU A 1 315 ? 1.015 12.225 -20.489 1.00 90.19 315 GLU A CA 1
ATOM 2636 C C . GLU A 1 315 ? 0.150 12.288 -19.228 1.00 90.19 315 GLU A C 1
ATOM 2638 O O . GLU A 1 315 ? -0.560 11.331 -18.909 1.00 90.19 315 GLU A O 1
ATOM 2643 N N . ARG A 1 316 ? 0.218 13.407 -18.503 1.00 87.38 316 ARG A N 1
ATOM 2644 C CA . ARG A 1 316 ? -0.624 13.671 -17.332 1.00 87.38 316 ARG A CA 1
ATOM 2645 C C . ARG A 1 316 ? -1.444 14.925 -17.565 1.00 87.38 316 ARG A C 1
ATOM 2647 O O . ARG A 1 316 ? -0.892 15.968 -17.914 1.00 87.38 316 ARG A O 1
ATOM 2654 N N . LYS A 1 317 ? -2.753 14.831 -17.346 1.00 74.19 317 LYS A N 1
ATOM 2655 C CA . LYS A 1 317 ? -3.644 15.992 -17.358 1.00 74.19 317 LYS A CA 1
ATOM 2656 C C . LYS A 1 317 ? -3.793 16.511 -15.941 1.00 74.19 317 LYS A C 1
ATOM 2658 O O . LYS A 1 317 ? -4.572 15.978 -15.158 1.00 74.19 317 LYS A O 1
ATOM 2663 N N . PHE A 1 318 ? -3.074 17.580 -15.627 1.00 63.50 318 PHE A N 1
ATOM 2664 C CA . PHE A 1 318 ? -3.362 18.342 -14.421 1.00 63.50 318 PHE A CA 1
ATOM 2665 C C . PHE A 1 318 ? -4.673 19.104 -14.632 1.00 63.50 318 PHE A C 1
ATOM 2667 O O . PHE A 1 318 ? -4.891 19.629 -15.730 1.00 63.50 318 PHE A O 1
ATOM 2674 N N . PRO A 1 319 ? -5.559 19.183 -13.624 1.00 56.53 319 PRO A N 1
ATOM 2675 C CA . PRO A 1 319 ? -6.659 20.121 -13.724 1.00 56.53 319 PRO A CA 1
ATOM 2676 C C . PRO A 1 319 ? -6.025 21.508 -13.855 1.00 56.53 319 PRO A C 1
ATOM 2678 O O . PRO A 1 319 ? -5.143 21.851 -13.062 1.00 56.53 319 PRO A O 1
ATOM 2681 N N . LEU A 1 320 ? -6.427 22.272 -14.879 1.00 48.59 320 LEU A N 1
ATOM 2682 C CA . LEU A 1 320 ? -6.112 23.697 -14.948 1.00 48.59 320 LEU A CA 1
ATOM 2683 C C . LEU A 1 320 ? -6.478 24.262 -13.578 1.00 48.59 320 LEU A C 1
ATOM 2685 O O . LEU A 1 320 ? -7.620 24.104 -13.139 1.00 48.59 320 LEU A O 1
ATOM 2689 N N . GLN A 1 321 ? -5.494 24.807 -12.860 1.00 42.69 321 GLN A N 1
ATOM 2690 C CA . GLN A 1 321 ? -5.785 25.542 -11.640 1.00 42.69 321 GLN A CA 1
ATOM 2691 C C . GLN A 1 321 ? -6.813 26.590 -12.047 1.00 42.69 321 GLN A C 1
ATOM 2693 O O . GLN A 1 321 ? -6.519 27.424 -12.900 1.00 42.69 321 GLN A O 1
ATOM 2698 N N . ALA A 1 322 ? -8.033 26.489 -11.516 1.00 38.44 322 ALA A N 1
ATOM 2699 C CA . ALA A 1 322 ? -8.959 27.599 -11.590 1.00 38.44 322 ALA A CA 1
ATOM 2700 C C . ALA A 1 322 ? -8.200 28.781 -10.986 1.00 38.44 322 ALA A C 1
ATOM 2702 O O . ALA A 1 322 ? -7.785 28.705 -9.823 1.00 38.44 322 ALA A O 1
ATOM 2703 N N . GLU A 1 323 ? -7.910 29.783 -11.816 1.00 34.09 323 GLU A N 1
ATOM 2704 C CA . GLU A 1 323 ? -7.366 31.056 -11.366 1.00 34.09 323 GLU A CA 1
ATOM 2705 C C . GLU A 1 323 ? -8.221 31.496 -10.174 1.00 34.09 323 GLU A C 1
ATOM 2707 O O . GLU A 1 323 ? -9.450 31.545 -10.265 1.00 34.09 323 GLU A O 1
ATOM 2712 N N . LYS A 1 324 ? -7.569 31.637 -9.018 1.00 36.62 324 LYS A N 1
ATOM 2713 C CA . LYS A 1 324 ? -8.216 32.070 -7.781 1.00 36.62 324 LYS A CA 1
ATOM 2714 C C . LYS A 1 324 ? -8.558 33.543 -7.840 1.00 36.62 324 LYS A C 1
ATOM 2716 O O . LYS A 1 324 ? -7.698 34.305 -8.334 1.00 36.62 324 LYS A O 1
#

Radius of gyration: 21.3 Å; Cα contacts (8 Å, |Δi|>4): 535; chains: 1; bounding box: 51×49×60 Å